Protein AF-A0A1B5L1B9-F1 (afdb_monomer_lite)

pLDDT: mean 81.22, std 16.27, range [34.69, 97.25]

Structure (mmCIF, N/CA/C/O backbone):
data_AF-A0A1B5L1B9-F1
#
_entry.id   AF-A0A1B5L1B9-F1
#
loop_
_atom_site.group_PDB
_atom_site.id
_atom_site.type_symbol
_atom_site.label_atom_id
_atom_site.label_alt_id
_atom_site.label_comp_id
_atom_site.label_asym_id
_atom_site.label_entity_id
_atom_site.label_seq_id
_atom_site.pdbx_PDB_ins_code
_atom_site.Cartn_x
_atom_site.Cartn_y
_atom_site.Cartn_z
_atom_site.occupancy
_atom_site.B_iso_or_equiv
_atom_site.auth_seq_id
_atom_site.auth_comp_id
_atom_site.auth_asym_id
_atom_site.auth_atom_id
_atom_site.pdbx_PDB_model_num
ATOM 1 N N . MET A 1 1 ? 45.772 44.659 -54.208 1.00 37.91 1 MET A N 1
ATOM 2 C CA . MET A 1 1 ? 45.213 45.895 -53.624 1.00 37.91 1 MET A CA 1
ATOM 3 C C . MET A 1 1 ? 44.072 45.463 -52.724 1.00 37.91 1 MET A C 1
ATOM 5 O O . MET A 1 1 ? 43.162 44.812 -53.216 1.00 37.91 1 MET A O 1
ATOM 9 N N . TYR A 1 2 ? 44.200 45.691 -51.418 1.00 42.00 2 TYR A N 1
ATOM 10 C CA . TYR A 1 2 ? 43.165 45.391 -50.429 1.00 42.00 2 TYR A CA 1
ATOM 11 C C . TYR A 1 2 ? 41.981 46.345 -50.628 1.00 42.00 2 TYR A C 1
ATOM 13 O O . TYR A 1 2 ? 42.198 47.547 -50.755 1.00 42.00 2 TYR A O 1
ATOM 21 N N . GLY A 1 3 ? 40.759 45.814 -50.653 1.00 40.00 3 GLY A N 1
ATOM 22 C CA . GLY A 1 3 ? 39.521 46.589 -50.631 1.00 40.00 3 GLY A CA 1
ATOM 23 C C . GLY A 1 3 ? 38.622 46.022 -49.545 1.00 40.00 3 GLY A C 1
ATOM 24 O O . GLY A 1 3 ? 38.074 44.939 -49.709 1.00 40.00 3 GLY A O 1
ATOM 25 N N . VAL A 1 4 ? 38.559 46.723 -48.417 1.00 43.91 4 VAL A N 1
ATOM 26 C CA . VAL A 1 4 ? 37.660 46.437 -47.299 1.00 43.91 4 VAL A CA 1
ATOM 27 C C . VAL A 1 4 ? 36.368 47.207 -47.548 1.00 43.91 4 VAL A C 1
ATOM 29 O O . VAL A 1 4 ? 36.425 48.414 -47.777 1.00 43.91 4 VAL A O 1
ATOM 32 N N . THR A 1 5 ? 35.224 46.537 -47.468 1.00 41.56 5 THR A N 1
ATOM 33 C CA . THR A 1 5 ? 33.918 47.184 -47.309 1.00 41.56 5 THR A CA 1
ATOM 34 C C . THR A 1 5 ? 33.295 46.623 -46.038 1.00 41.56 5 THR A C 1
ATOM 36 O O . THR A 1 5 ? 33.050 45.423 -45.942 1.00 41.56 5 THR A O 1
ATOM 39 N N . TYR A 1 6 ? 33.141 47.483 -45.032 1.00 41.59 6 TYR A N 1
ATOM 40 C CA . TYR A 1 6 ? 32.366 47.191 -43.833 1.00 41.59 6 TYR A CA 1
ATOM 41 C C . TYR A 1 6 ? 30.906 47.477 -44.165 1.00 41.59 6 TYR A C 1
ATOM 43 O O . TYR A 1 6 ? 30.568 48.638 -44.389 1.00 41.59 6 TYR A O 1
ATOM 51 N N . ASP A 1 7 ? 30.077 46.437 -44.213 1.00 42.00 7 ASP A N 1
ATOM 52 C CA . ASP A 1 7 ? 28.628 46.610 -44.233 1.00 42.00 7 ASP A CA 1
ATOM 53 C C . ASP A 1 7 ? 28.119 46.803 -42.801 1.00 42.00 7 ASP A C 1
ATOM 55 O O . ASP A 1 7 ? 28.532 46.125 -41.856 1.00 42.00 7 ASP A O 1
ATOM 59 N N . GLU A 1 8 ? 27.266 47.812 -42.678 1.00 44.75 8 GLU A N 1
ATOM 60 C CA . GLU A 1 8 ? 26.679 48.350 -41.461 1.00 44.75 8 GLU A CA 1
ATOM 61 C C . GLU A 1 8 ? 25.818 47.313 -40.725 1.00 44.75 8 GLU A C 1
ATOM 63 O O . GLU A 1 8 ? 25.099 46.512 -41.323 1.00 44.75 8 GLU A O 1
ATOM 68 N N . ALA A 1 9 ? 25.889 47.350 -39.394 1.00 46.97 9 ALA A N 1
ATOM 69 C CA . ALA A 1 9 ? 25.097 46.513 -38.505 1.00 46.97 9 ALA A CA 1
ATOM 70 C C . ALA A 1 9 ? 23.596 46.852 -38.597 1.00 46.97 9 ALA A C 1
ATOM 72 O O . ALA A 1 9 ? 23.235 48.020 -38.427 1.00 46.97 9 ALA A O 1
ATOM 73 N N . PRO A 1 10 ? 22.703 45.857 -38.747 1.00 39.59 10 PRO A N 1
ATOM 74 C 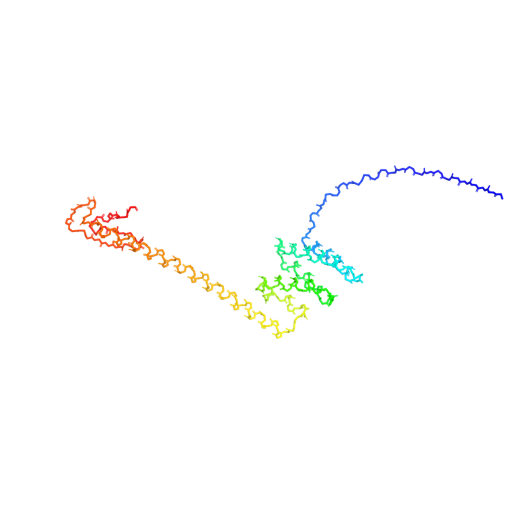CA . PRO A 1 10 ? 21.301 46.029 -38.411 1.00 39.59 10 PRO A CA 1
ATOM 75 C C . PRO A 1 10 ? 21.115 45.909 -36.897 1.00 39.59 10 PRO A C 1
ATOM 77 O O . PRO A 1 10 ? 21.582 44.970 -36.255 1.00 39.59 10 PRO A O 1
ATOM 80 N N . SER A 1 11 ? 20.435 46.919 -36.375 1.00 40.59 11 SER A N 1
ATOM 81 C CA . SER A 1 11 ? 19.986 47.161 -35.008 1.00 40.59 11 SER A CA 1
ATOM 82 C C . SER A 1 11 ? 19.470 45.940 -34.242 1.00 40.59 11 SER A C 1
ATOM 84 O O . SER A 1 11 ? 18.712 45.133 -34.774 1.00 40.59 11 SER A O 1
ATOM 86 N N . GLU A 1 12 ? 19.816 45.907 -32.952 1.00 39.84 12 GLU A N 1
ATOM 87 C CA . GLU A 1 12 ? 19.232 45.069 -31.904 1.00 39.84 12 GLU A CA 1
ATOM 88 C C . GLU A 1 12 ? 17.699 45.203 -31.892 1.00 39.84 12 GLU A C 1
ATOM 90 O O . GLU A 1 12 ? 17.138 46.151 -31.339 1.00 39.84 12 GLU A O 1
ATOM 95 N N . GLU A 1 13 ? 17.003 44.246 -32.505 1.00 37.59 13 GLU A N 1
ATOM 96 C CA . GLU A 1 13 ? 15.593 44.019 -32.211 1.00 37.59 13 GLU A CA 1
ATOM 97 C C . GLU A 1 13 ? 15.495 43.351 -30.839 1.00 37.59 13 GLU A C 1
ATOM 99 O O . GLU A 1 13 ? 15.819 42.177 -30.649 1.00 37.59 13 GLU A O 1
ATOM 104 N N . ASN A 1 14 ? 15.058 44.160 -29.873 1.00 42.81 14 ASN A N 1
ATOM 105 C CA . ASN A 1 14 ? 14.460 43.744 -28.613 1.00 42.81 14 ASN A CA 1
ATOM 106 C C . ASN A 1 14 ? 13.450 42.612 -28.854 1.00 42.81 14 ASN A C 1
ATOM 108 O O . ASN A 1 14 ? 12.279 42.870 -29.120 1.00 42.81 14 ASN A O 1
ATOM 112 N N . ASN A 1 15 ? 13.873 41.365 -28.669 1.00 34.69 15 ASN A N 1
ATOM 113 C CA . ASN A 1 15 ? 12.945 40.312 -28.299 1.00 34.69 15 ASN A CA 1
ATOM 114 C C . ASN A 1 15 ? 12.863 40.299 -26.779 1.00 34.69 15 ASN A C 1
ATOM 116 O O . ASN A 1 15 ? 13.671 39.679 -26.086 1.00 34.69 15 ASN A O 1
ATOM 120 N N . GLN A 1 16 ? 11.863 41.034 -26.283 1.00 40.16 16 GLN A N 1
ATOM 121 C CA . GLN A 1 16 ? 11.180 40.692 -25.046 1.00 40.16 16 GLN A CA 1
ATOM 122 C C . GLN A 1 16 ? 10.909 39.190 -25.085 1.00 40.16 16 GLN A C 1
ATOM 124 O O . GLN A 1 16 ? 10.032 38.721 -25.804 1.00 40.16 16 GLN A O 1
ATOM 129 N N . VAL A 1 17 ? 11.715 38.433 -24.344 1.00 41.97 17 VAL A N 1
ATOM 130 C CA . VAL A 1 17 ? 11.345 37.084 -23.946 1.00 41.97 17 VAL A CA 1
ATOM 131 C C . VAL A 1 17 ? 10.218 37.298 -22.955 1.00 41.97 17 VAL A C 1
ATOM 133 O O . VAL A 1 17 ? 10.448 37.580 -21.776 1.00 41.97 17 VAL A O 1
ATOM 136 N N . ASP A 1 18 ? 9.000 37.291 -23.493 1.00 35.19 18 ASP A N 1
ATOM 137 C CA . ASP A 1 18 ? 7.789 37.105 -22.722 1.00 35.19 18 ASP A CA 1
ATOM 138 C C . ASP A 1 18 ? 8.069 35.983 -21.734 1.00 35.19 18 ASP A C 1
ATOM 140 O O . ASP A 1 18 ? 8.504 34.893 -22.111 1.00 35.19 18 ASP A O 1
ATOM 144 N N . GLY A 1 19 ? 7.910 36.301 -20.450 1.00 39.28 19 GLY A N 1
ATOM 145 C CA . GLY A 1 19 ? 7.984 35.321 -19.388 1.00 39.28 19 GLY A CA 1
ATOM 146 C C . GLY A 1 19 ? 6.921 34.274 -19.661 1.00 39.28 19 GLY A C 1
ATOM 147 O O . GLY A 1 19 ? 5.763 34.453 -19.283 1.00 39.28 19 GLY A O 1
ATOM 148 N N . GLU A 1 20 ? 7.321 33.198 -20.335 1.00 38.22 20 GLU A N 1
ATOM 149 C CA . GLU A 1 20 ? 6.566 31.966 -20.384 1.00 38.22 20 GLU A CA 1
ATOM 150 C C . GLU A 1 20 ? 6.360 31.574 -18.929 1.00 38.22 20 GLU A C 1
ATOM 152 O O . GLU A 1 20 ? 7.277 31.182 -18.203 1.00 38.22 20 GLU A O 1
ATOM 157 N N . THR A 1 21 ? 5.127 31.791 -18.483 1.00 40.59 21 THR A N 1
ATOM 158 C CA . THR A 1 21 ? 4.588 31.174 -17.287 1.00 40.59 21 THR A CA 1
ATOM 159 C C . THR A 1 21 ? 4.945 29.705 -17.416 1.00 40.59 21 THR A C 1
ATOM 161 O O . THR A 1 21 ? 4.464 29.056 -18.343 1.00 40.59 21 THR A O 1
ATOM 164 N N . GLN A 1 22 ? 5.856 29.226 -16.563 1.00 44.97 22 GLN A N 1
ATOM 165 C CA . GLN A 1 22 ? 6.220 27.820 -16.488 1.00 44.97 22 GLN A CA 1
ATOM 166 C C . GLN A 1 22 ? 4.917 27.057 -16.271 1.00 44.97 22 GLN A C 1
ATOM 168 O O . GLN A 1 22 ? 4.385 27.017 -15.165 1.00 44.97 22 GLN A O 1
ATOM 173 N N . SER A 1 23 ? 4.355 26.538 -17.361 1.00 50.38 23 SER A N 1
ATOM 174 C CA . SER A 1 23 ? 3.301 25.545 -17.309 1.00 50.38 23 SER A CA 1
ATOM 175 C C . SER A 1 23 ? 3.915 24.405 -16.527 1.00 50.38 23 SER A C 1
ATOM 177 O O . SER A 1 23 ? 4.866 23.788 -17.004 1.00 50.38 23 SER A O 1
ATOM 179 N N . GLU A 1 24 ? 3.438 24.200 -15.306 1.00 73.69 24 GLU A N 1
ATOM 180 C CA . GLU A 1 24 ? 3.904 23.145 -14.421 1.00 73.69 24 GLU A CA 1
ATOM 181 C C . GLU A 1 24 ? 3.798 21.827 -15.203 1.00 73.69 24 GLU A C 1
ATOM 183 O O . GLU A 1 24 ? 2.703 21.370 -15.541 1.00 73.69 24 GLU A O 1
ATOM 188 N N . LEU A 1 25 ? 4.944 21.303 -15.653 1.00 74.56 25 LEU A N 1
ATOM 189 C CA . LEU A 1 25 ? 4.987 20.100 -16.477 1.00 74.56 25 LEU A CA 1
ATOM 190 C C . LEU A 1 25 ? 4.401 18.958 -15.654 1.00 74.56 25 LEU A C 1
ATOM 192 O O . LEU A 1 25 ? 4.755 18.800 -14.485 1.00 74.56 25 LEU A O 1
ATOM 196 N N . SER A 1 26 ? 3.545 18.142 -16.268 1.00 87.06 26 SER A N 1
ATOM 197 C CA . SER A 1 26 ? 3.023 16.938 -15.619 1.00 87.06 26 SER A CA 1
ATOM 198 C C . SER A 1 26 ? 4.183 16.073 -15.098 1.00 87.06 26 SER A C 1
ATOM 200 O O . SER A 1 26 ? 5.198 15.959 -15.797 1.00 87.06 26 SER A O 1
ATOM 202 N N . PRO A 1 27 ? 4.053 15.407 -13.934 1.00 86.19 27 PRO A N 1
ATOM 203 C CA . PRO A 1 27 ? 5.075 14.493 -13.417 1.00 86.19 27 PRO A CA 1
ATOM 204 C C . PRO A 1 27 ? 5.563 13.474 -14.459 1.00 86.19 27 PRO A C 1
ATOM 206 O O . PRO A 1 27 ? 6.756 13.197 -14.558 1.00 86.19 27 PRO A O 1
ATOM 209 N N . SER A 1 28 ? 4.665 12.973 -15.316 1.00 86.44 28 SER A N 1
ATOM 210 C CA . SER A 1 28 ? 5.027 12.043 -16.396 1.00 86.44 28 SER A CA 1
ATOM 211 C C . SER A 1 28 ? 5.878 12.684 -17.495 1.00 86.44 28 SER A C 1
ATOM 213 O O . SER A 1 28 ? 6.716 12.010 -18.093 1.00 86.44 28 SER A O 1
ATOM 215 N N . ASP A 1 29 ? 5.691 13.972 -17.777 1.00 88.81 29 ASP A N 1
ATOM 216 C CA . ASP A 1 29 ? 6.506 14.694 -18.758 1.00 88.81 29 ASP A CA 1
ATOM 217 C C . ASP A 1 29 ? 7.899 14.983 -18.193 1.00 88.81 29 ASP A C 1
ATOM 219 O O . ASP A 1 29 ? 8.898 14.735 -18.870 1.00 88.81 29 ASP A O 1
ATOM 223 N N . GLN A 1 30 ? 7.980 15.358 -16.913 1.00 90.69 30 GLN A N 1
ATOM 224 C CA . GLN A 1 30 ? 9.255 15.518 -16.209 1.00 90.69 30 GLN A CA 1
ATOM 225 C C . GLN A 1 30 ? 10.052 14.204 -16.162 1.00 90.69 30 GLN A C 1
ATOM 227 O O . GLN A 1 30 ? 11.250 14.182 -16.458 1.00 90.69 30 GLN A O 1
ATOM 232 N N . VAL A 1 31 ? 9.389 13.081 -15.858 1.00 91.94 31 VAL A N 1
ATOM 233 C CA . VAL A 1 31 ? 10.015 11.750 -15.896 1.00 91.94 31 VAL A CA 1
ATOM 234 C C . VAL A 1 31 ? 10.520 11.419 -17.298 1.00 91.94 31 VAL A C 1
ATOM 236 O O . VAL A 1 31 ? 11.652 10.955 -17.435 1.00 91.94 31 VAL A O 1
ATOM 239 N N . ARG A 1 32 ? 9.744 11.702 -18.354 1.00 90.94 32 ARG A N 1
ATOM 240 C CA . ARG A 1 32 ? 10.190 11.487 -19.742 1.00 90.94 32 ARG A CA 1
ATOM 241 C C . ARG A 1 32 ? 11.431 12.293 -20.087 1.00 90.94 32 ARG A C 1
ATOM 243 O O . ARG A 1 32 ? 12.335 11.762 -20.732 1.00 90.94 32 ARG A O 1
ATOM 250 N N . ASP A 1 33 ? 11.505 13.545 -19.661 1.00 92.88 33 ASP A N 1
ATOM 251 C CA . ASP A 1 33 ? 12.670 14.379 -19.939 1.00 92.88 33 ASP A CA 1
ATOM 252 C C . ASP A 1 33 ? 13.910 13.890 -19.188 1.00 92.88 33 ASP A C 1
ATOM 254 O O . ASP A 1 33 ? 14.983 13.764 -19.785 1.00 92.88 33 ASP A O 1
ATOM 258 N N . HIS A 1 34 ? 13.769 13.482 -17.927 1.00 93.38 34 HIS A N 1
ATOM 259 C CA . HIS A 1 34 ? 14.874 12.874 -17.192 1.00 93.38 34 HIS A CA 1
ATOM 260 C C . HIS A 1 34 ? 15.287 11.503 -17.743 1.00 93.38 34 HIS A C 1
ATOM 262 O O . HIS A 1 34 ? 16.480 11.199 -17.740 1.00 93.38 34 HIS A O 1
ATOM 268 N N . LEU A 1 35 ? 14.364 10.704 -18.287 1.00 91.25 35 LEU A N 1
ATOM 269 C CA . LEU A 1 35 ? 14.688 9.456 -18.990 1.00 91.25 35 LEU A CA 1
ATOM 270 C C . LEU A 1 35 ? 15.511 9.722 -20.256 1.00 91.25 35 LEU A C 1
ATOM 272 O O . LEU A 1 35 ? 16.506 9.037 -20.493 1.00 91.25 35 LEU A O 1
ATOM 276 N N . LYS A 1 36 ? 15.170 10.753 -21.042 1.00 90.81 36 LYS A N 1
ATOM 277 C CA . LYS A 1 36 ? 15.984 11.167 -22.202 1.00 90.81 36 LYS A CA 1
ATOM 278 C C . LYS A 1 36 ? 17.390 11.580 -21.771 1.00 90.81 36 LYS A C 1
ATOM 280 O O . LYS A 1 36 ? 18.365 11.136 -22.374 1.00 90.81 36 LYS A O 1
ATOM 285 N N . VAL A 1 37 ? 17.507 12.391 -20.716 1.00 91.94 37 VAL A N 1
ATOM 286 C CA . VAL A 1 37 ? 18.810 12.797 -20.161 1.00 91.94 37 VAL A CA 1
ATOM 287 C C . VAL A 1 37 ? 19.596 11.580 -19.675 1.00 91.94 37 VAL A C 1
ATOM 289 O O . VAL A 1 37 ? 20.790 11.485 -19.947 1.00 91.94 37 VAL A O 1
ATOM 292 N N . ASN A 1 38 ? 18.935 10.621 -19.023 1.00 90.50 38 ASN A N 1
ATOM 293 C CA . ASN A 1 38 ? 19.553 9.374 -18.584 1.00 90.50 38 ASN A CA 1
ATOM 294 C C . ASN A 1 38 ? 20.101 8.569 -19.773 1.00 90.50 38 ASN A C 1
ATOM 296 O O . ASN A 1 38 ? 21.257 8.162 -19.741 1.00 90.50 38 ASN A O 1
ATOM 300 N N . ARG A 1 39 ? 19.329 8.438 -20.861 1.00 86.31 39 ARG A N 1
ATOM 301 C CA . ARG A 1 39 ? 19.766 7.770 -22.101 1.00 86.31 39 ARG A CA 1
ATOM 302 C C . ARG A 1 39 ? 20.963 8.456 -22.751 1.00 86.31 39 ARG A C 1
ATOM 304 O O . ARG A 1 39 ? 21.886 7.779 -23.190 1.00 86.31 39 ARG A O 1
ATOM 311 N N . ILE A 1 40 ? 20.965 9.788 -22.811 1.00 89.00 40 ILE A N 1
ATOM 312 C CA . ILE A 1 40 ? 22.104 10.565 -23.328 1.00 89.00 40 ILE A CA 1
ATOM 313 C C . ILE A 1 40 ? 23.338 10.323 -22.453 1.00 89.00 40 ILE A C 1
ATOM 315 O O . ILE A 1 40 ? 24.425 10.071 -22.972 1.00 89.00 40 ILE A O 1
ATOM 319 N N . ALA A 1 41 ? 23.172 10.368 -21.131 1.00 89.19 41 ALA A N 1
ATOM 320 C CA . ALA A 1 41 ? 24.253 10.123 -20.188 1.00 89.19 41 ALA A CA 1
ATOM 321 C C . ALA A 1 41 ? 24.823 8.705 -20.320 1.00 89.19 41 ALA A C 1
ATOM 323 O O . ALA A 1 41 ? 26.039 8.549 -20.306 1.00 89.19 41 ALA A O 1
ATOM 324 N N . ASP A 1 42 ? 23.970 7.696 -20.499 1.00 83.81 42 ASP A N 1
ATOM 325 C CA . ASP A 1 42 ? 24.387 6.310 -20.723 1.00 83.81 42 ASP A CA 1
ATOM 326 C C . ASP A 1 42 ? 25.152 6.167 -22.050 1.00 83.81 42 ASP A C 1
ATOM 328 O O . ASP A 1 42 ? 26.265 5.642 -22.079 1.00 83.81 42 ASP A O 1
ATOM 332 N N . PHE A 1 43 ? 24.627 6.752 -23.134 1.00 87.12 43 PHE A N 1
ATOM 333 C CA . PHE A 1 43 ? 25.262 6.726 -24.456 1.00 87.12 43 PHE A CA 1
ATOM 334 C C . PHE A 1 43 ? 26.672 7.338 -24.457 1.00 87.12 43 PHE A C 1
ATOM 336 O O . PHE A 1 43 ? 27.596 6.774 -25.044 1.00 87.12 43 PHE A O 1
ATOM 343 N N . TYR A 1 44 ? 26.850 8.476 -23.781 1.00 90.62 44 TYR A N 1
ATOM 344 C CA . TYR A 1 44 ? 28.145 9.155 -23.664 1.00 90.62 44 TYR A CA 1
ATOM 345 C C . TYR A 1 44 ? 28.978 8.704 -22.454 1.00 90.62 44 TYR A C 1
ATOM 347 O O . TYR A 1 44 ? 30.052 9.259 -22.229 1.00 90.62 44 TYR A O 1
ATOM 355 N N . GLN A 1 45 ? 28.517 7.704 -21.693 1.00 88.88 45 GLN A N 1
ATOM 356 C CA . GLN A 1 45 ? 29.201 7.158 -20.513 1.00 88.88 45 GLN A CA 1
ATOM 357 C C . GLN A 1 45 ? 29.527 8.230 -19.455 1.00 88.88 45 GLN A C 1
ATOM 359 O O . GLN A 1 45 ? 30.647 8.327 -18.955 1.00 88.88 45 GLN A O 1
ATOM 364 N N . LEU A 1 46 ? 28.527 9.042 -19.107 1.00 90.62 46 LEU A N 1
ATOM 365 C CA . LEU A 1 46 ? 28.583 10.102 -18.097 1.00 90.62 46 LEU A CA 1
ATOM 366 C C . LEU A 1 46 ? 27.882 9.636 -16.803 1.00 90.62 46 LEU A C 1
ATOM 368 O O . LEU A 1 46 ? 26.713 9.968 -16.579 1.00 90.62 46 LEU A O 1
ATOM 372 N N . PRO A 1 47 ? 28.555 8.866 -15.925 1.00 87.94 47 PRO A N 1
ATOM 373 C CA . PRO A 1 47 ? 27.909 8.179 -14.803 1.00 87.94 47 PRO A CA 1
ATOM 374 C C . PRO A 1 47 ? 27.277 9.130 -13.778 1.00 87.94 47 PRO A C 1
ATOM 376 O O . PRO A 1 47 ? 26.219 8.825 -13.229 1.00 87.94 47 PRO A O 1
ATOM 379 N N . GLU A 1 48 ? 27.879 10.296 -13.536 1.00 91.06 48 GLU A N 1
ATOM 380 C CA . GLU A 1 48 ? 27.334 11.298 -12.610 1.00 91.06 48 GLU A CA 1
ATOM 381 C C . GLU A 1 48 ? 26.024 11.899 -13.129 1.00 91.06 48 GLU A C 1
ATOM 383 O O . GLU A 1 48 ? 25.076 12.076 -12.364 1.00 91.06 48 GLU A O 1
ATOM 388 N N . LEU A 1 49 ? 25.931 12.139 -14.442 1.00 92.00 49 LEU A N 1
ATOM 389 C CA . LEU A 1 49 ? 24.714 12.648 -15.070 1.00 92.00 49 LEU A CA 1
ATOM 390 C C . LEU A 1 49 ? 23.611 11.583 -15.090 1.00 92.00 49 LEU A C 1
ATOM 392 O O . LEU A 1 49 ? 22.458 11.894 -14.793 1.00 92.00 49 LEU A O 1
ATOM 396 N N . ALA A 1 50 ? 23.962 10.323 -15.367 1.00 89.00 50 ALA A N 1
ATOM 397 C CA . ALA A 1 50 ? 23.024 9.204 -15.284 1.00 89.00 50 ALA A CA 1
ATOM 398 C C . ALA A 1 50 ? 22.490 9.030 -13.850 1.00 89.00 50 ALA A C 1
ATOM 400 O O . ALA A 1 50 ? 21.286 8.853 -13.645 1.00 89.00 50 ALA A O 1
ATOM 401 N N . SER A 1 51 ? 23.364 9.147 -12.845 1.00 89.50 51 SER A N 1
ATOM 402 C CA . SER A 1 51 ? 22.991 9.102 -11.426 1.00 89.50 51 SER A CA 1
ATOM 403 C C . SER A 1 51 ? 22.068 10.259 -11.032 1.00 89.50 51 SER A C 1
ATOM 405 O O . SER A 1 51 ? 21.026 10.038 -10.411 1.00 89.50 51 SER A O 1
ATOM 407 N N . LEU A 1 52 ? 22.390 11.486 -11.454 1.00 92.62 52 LEU A N 1
ATOM 408 C CA . LEU A 1 52 ? 21.567 12.663 -11.187 1.00 92.62 52 LEU A CA 1
ATOM 409 C C . LEU A 1 52 ? 20.179 12.535 -11.827 1.00 92.62 52 LEU A C 1
ATOM 411 O O . LEU A 1 52 ? 19.175 12.766 -11.157 1.00 92.62 52 LEU A O 1
ATOM 415 N N . ALA A 1 53 ? 20.111 12.120 -13.095 1.00 92.50 53 ALA A N 1
ATOM 416 C CA . ALA A 1 53 ? 18.848 11.901 -13.793 1.00 92.50 53 ALA A CA 1
ATOM 417 C C . ALA A 1 53 ? 18.006 10.803 -13.120 1.00 92.50 53 ALA A C 1
ATOM 419 O O . ALA A 1 53 ? 16.820 11.008 -12.875 1.00 92.50 53 ALA A O 1
ATOM 420 N N . SER A 1 54 ? 18.625 9.676 -12.742 1.00 90.38 54 SER A N 1
ATOM 421 C CA . SER A 1 54 ? 17.945 8.590 -12.014 1.00 90.38 54 SER A CA 1
ATOM 422 C C . SER A 1 54 ? 17.408 9.061 -10.660 1.00 90.38 54 SER A C 1
ATOM 424 O O . SER A 1 54 ? 16.287 8.729 -10.286 1.00 90.38 54 SER A O 1
ATOM 426 N N . SER A 1 55 ? 18.181 9.882 -9.944 1.00 92.00 55 SER A N 1
ATOM 427 C CA . SER A 1 55 ? 17.781 10.442 -8.649 1.00 92.00 55 SER A CA 1
ATOM 428 C C . SER A 1 55 ? 16.599 11.405 -8.782 1.00 92.00 55 SER A C 1
ATOM 430 O O . SER A 1 55 ? 15.719 11.411 -7.928 1.00 92.00 55 SER A O 1
ATOM 432 N N . ARG A 1 56 ? 16.537 12.192 -9.865 1.00 93.81 56 ARG A N 1
ATOM 433 C CA . ARG A 1 56 ? 15.387 13.065 -10.148 1.00 93.81 56 ARG A CA 1
ATOM 434 C C . ARG A 1 56 ? 14.128 12.269 -10.467 1.00 93.81 56 ARG A C 1
ATOM 436 O O . ARG A 1 56 ? 13.082 12.582 -9.915 1.00 93.81 56 ARG A O 1
ATOM 443 N N . ILE A 1 57 ? 14.243 11.207 -11.267 1.00 92.88 57 ILE A N 1
ATOM 444 C CA . ILE A 1 57 ? 13.127 10.282 -11.525 1.00 92.88 57 ILE A CA 1
ATOM 445 C C . ILE A 1 57 ? 12.630 9.670 -10.210 1.00 92.88 57 ILE A C 1
ATOM 447 O O . ILE A 1 57 ? 11.428 9.667 -9.964 1.00 92.88 57 ILE A O 1
ATOM 451 N N . LYS A 1 58 ? 13.547 9.209 -9.345 1.00 91.50 58 LYS A N 1
ATOM 452 C CA . LYS A 1 58 ? 13.204 8.652 -8.028 1.00 91.50 58 LYS A CA 1
ATOM 453 C C . LYS A 1 58 ? 12.403 9.644 -7.185 1.00 91.50 58 LYS A C 1
ATOM 455 O O . LYS A 1 58 ? 11.372 9.262 -6.650 1.00 91.50 58 LYS A O 1
ATOM 460 N N . LEU A 1 59 ? 12.850 10.899 -7.101 1.00 91.75 59 LEU A N 1
ATOM 461 C CA . LEU A 1 59 ? 12.146 11.938 -6.345 1.00 91.75 59 LEU A CA 1
ATOM 462 C C . LEU A 1 59 ? 10.731 12.172 -6.878 1.00 91.75 59 LEU A C 1
ATOM 464 O O . LEU A 1 59 ? 9.792 12.133 -6.094 1.00 91.75 59 LEU A O 1
ATOM 468 N N . ILE A 1 60 ? 10.566 12.320 -8.196 1.00 92.25 60 ILE A N 1
ATOM 469 C CA . ILE A 1 60 ? 9.243 12.544 -8.799 1.00 92.25 60 ILE A CA 1
ATOM 470 C C . ILE A 1 60 ? 8.299 11.374 -8.495 1.00 92.25 60 ILE A C 1
ATOM 472 O O . ILE A 1 60 ? 7.153 11.589 -8.117 1.00 92.25 60 ILE A O 1
ATOM 476 N N . LEU A 1 61 ? 8.777 10.131 -8.616 1.00 90.12 61 LEU A N 1
ATOM 477 C CA . LEU A 1 61 ? 7.964 8.949 -8.320 1.00 90.12 61 LEU A CA 1
ATOM 478 C C . LEU A 1 61 ? 7.620 8.812 -6.830 1.00 90.12 61 LEU A C 1
ATOM 480 O O . LEU A 1 61 ? 6.574 8.259 -6.508 1.00 90.12 61 LEU A O 1
ATOM 484 N N . GLN A 1 62 ? 8.485 9.281 -5.928 1.00 89.56 62 GLN A N 1
ATOM 485 C CA . GLN A 1 62 ? 8.247 9.231 -4.483 1.00 89.56 62 GLN A CA 1
ATOM 486 C C . GLN A 1 62 ? 7.318 10.347 -3.992 1.00 89.56 62 GLN A C 1
ATOM 488 O O . GLN A 1 62 ? 6.546 10.120 -3.062 1.00 89.56 62 GLN A O 1
ATOM 493 N N . GLU A 1 63 ? 7.407 11.540 -4.578 1.00 89.44 63 GLU A N 1
ATOM 494 C CA . GLU A 1 63 ? 6.583 12.694 -4.203 1.00 89.44 63 GLU A CA 1
ATOM 495 C C . GLU A 1 63 ? 5.185 12.610 -4.831 1.00 89.44 63 GLU A C 1
ATOM 497 O O . GLU A 1 63 ? 4.191 12.763 -4.123 1.00 89.44 63 GLU A O 1
ATOM 502 N N . ASP A 1 64 ? 5.107 12.264 -6.120 1.00 85.69 64 ASP A N 1
ATOM 503 C CA . ASP A 1 64 ? 3.871 12.226 -6.906 1.00 85.69 64 ASP A CA 1
ATOM 504 C C . ASP A 1 64 ? 3.656 10.841 -7.528 1.00 85.69 64 ASP A C 1
ATOM 506 O O . ASP A 1 64 ? 3.654 10.656 -8.754 1.00 85.69 64 ASP A O 1
ATOM 510 N N . TRP A 1 65 ? 3.481 9.836 -6.663 1.00 87.88 65 TRP A N 1
ATOM 511 C CA . TRP A 1 65 ? 3.261 8.462 -7.106 1.00 87.88 65 TRP A CA 1
ATOM 512 C C . TRP A 1 65 ? 2.093 8.352 -8.090 1.00 87.88 65 TRP A C 1
ATOM 514 O O . TRP A 1 65 ? 0.957 8.741 -7.814 1.00 87.88 65 TRP A O 1
ATOM 524 N N . SER A 1 66 ? 2.373 7.735 -9.234 1.00 89.12 66 SER A N 1
ATOM 525 C CA . SER A 1 66 ? 1.377 7.364 -10.226 1.00 89.12 66 SER A CA 1
ATOM 526 C C . SER A 1 66 ? 1.849 6.123 -10.960 1.00 89.12 66 SER A C 1
ATOM 528 O O . SER A 1 66 ? 2.952 6.096 -11.515 1.00 89.12 66 SER A O 1
ATOM 530 N N . LEU A 1 67 ? 0.980 5.113 -11.020 1.00 86.50 67 LEU A N 1
ATOM 531 C CA . LEU A 1 67 ? 1.243 3.900 -11.785 1.00 86.50 67 LEU A CA 1
ATOM 532 C C . LEU A 1 67 ? 1.533 4.225 -13.258 1.00 86.50 67 LEU A C 1
ATOM 534 O O . LEU A 1 67 ? 2.452 3.660 -13.838 1.00 86.50 67 LEU A O 1
ATOM 538 N N . ASP A 1 68 ? 0.829 5.190 -13.853 1.00 87.31 68 ASP A N 1
ATOM 539 C CA . ASP A 1 68 ? 1.063 5.619 -15.241 1.00 87.31 68 ASP A CA 1
ATOM 540 C C . ASP A 1 68 ? 2.447 6.260 -15.421 1.00 87.31 68 ASP A C 1
ATOM 542 O O . ASP A 1 68 ? 3.148 6.011 -16.409 1.00 87.31 68 ASP A O 1
ATOM 546 N N . CYS A 1 69 ? 2.865 7.053 -14.434 1.00 87.88 69 CYS A N 1
ATOM 547 C CA . CYS A 1 69 ? 4.183 7.672 -14.409 1.00 87.88 69 CYS A CA 1
ATOM 548 C C . CYS A 1 69 ? 5.285 6.606 -14.311 1.00 87.88 69 CYS A C 1
ATOM 550 O O . CYS A 1 69 ? 6.225 6.607 -15.107 1.00 87.88 69 CYS A O 1
ATOM 552 N N . PHE A 1 70 ? 5.127 5.626 -13.417 1.00 89.88 70 PHE A N 1
ATOM 553 C CA . PHE A 1 70 ? 6.068 4.516 -13.300 1.00 89.88 70 PHE A CA 1
ATOM 554 C C . PHE A 1 70 ? 6.115 3.654 -14.564 1.00 89.88 70 PHE A C 1
ATOM 556 O O . PHE A 1 70 ? 7.196 3.275 -15.011 1.00 89.88 70 PHE A O 1
ATOM 563 N N . MET A 1 71 ? 4.968 3.353 -15.177 1.00 87.06 71 MET A N 1
ATOM 564 C CA . MET A 1 71 ? 4.914 2.540 -16.397 1.00 87.06 71 MET A CA 1
ATOM 565 C C . MET A 1 71 ? 5.709 3.172 -17.547 1.00 87.06 71 MET A C 1
ATOM 567 O O . MET A 1 71 ? 6.250 2.454 -18.386 1.00 87.06 71 MET A O 1
ATOM 571 N N . THR A 1 72 ? 5.858 4.500 -17.542 1.00 88.81 72 THR A N 1
ATOM 572 C CA . THR A 1 72 ? 6.738 5.219 -18.473 1.00 88.81 72 THR A CA 1
ATOM 573 C C . THR A 1 72 ? 8.217 4.887 -18.248 1.00 88.81 72 THR A C 1
ATOM 575 O O . THR A 1 72 ? 8.960 4.732 -19.212 1.00 88.81 72 THR A O 1
ATOM 578 N N . VAL A 1 73 ? 8.647 4.721 -16.994 1.00 88.69 73 VAL A N 1
ATOM 579 C CA . VAL A 1 73 ? 10.002 4.249 -16.653 1.00 88.69 73 VAL A CA 1
ATOM 580 C C . VAL A 1 73 ? 10.162 2.775 -17.012 1.00 88.69 73 VAL A C 1
ATOM 582 O O . VAL A 1 73 ? 11.138 2.403 -17.658 1.00 88.69 73 VAL A O 1
ATOM 585 N N . ALA A 1 74 ? 9.193 1.938 -16.633 1.00 86.12 74 ALA A N 1
ATOM 586 C CA . ALA A 1 74 ? 9.248 0.494 -16.840 1.00 86.12 74 ALA A CA 1
ATOM 587 C C . ALA A 1 74 ? 9.356 0.111 -18.325 1.00 86.12 74 ALA A C 1
ATOM 589 O O . ALA A 1 74 ? 10.105 -0.802 -18.666 1.00 86.12 74 ALA A O 1
ATOM 590 N N . ALA A 1 75 ? 8.670 0.844 -19.208 1.00 84.88 75 ALA A N 1
ATOM 591 C CA . ALA A 1 75 ? 8.761 0.657 -20.655 1.00 84.88 75 ALA A CA 1
ATOM 592 C C . ALA A 1 75 ? 10.162 0.943 -21.229 1.00 84.88 75 ALA A C 1
ATOM 594 O O . ALA A 1 75 ? 10.527 0.387 -22.261 1.00 84.88 75 ALA A O 1
ATOM 595 N N . GLU A 1 76 ? 10.964 1.781 -20.568 1.00 81.94 76 GLU A N 1
ATOM 596 C CA . GLU A 1 76 ? 12.314 2.131 -21.023 1.00 81.94 76 GLU A CA 1
ATOM 597 C C . GLU A 1 76 ? 13.393 1.177 -20.483 1.00 81.94 76 GLU A C 1
ATOM 599 O O . GLU A 1 76 ? 14.468 1.078 -21.075 1.00 81.94 76 GLU A O 1
ATOM 604 N N . LEU A 1 77 ? 13.123 0.428 -19.405 1.00 80.44 77 LEU A N 1
ATOM 605 C CA . LEU A 1 77 ? 14.101 -0.473 -18.775 1.00 80.44 77 LEU A CA 1
ATOM 606 C C . LEU A 1 77 ? 14.732 -1.501 -19.736 1.00 80.44 77 LEU A C 1
ATOM 608 O O . LEU A 1 77 ? 15.956 -1.653 -19.687 1.00 80.44 77 LEU A O 1
ATOM 612 N N . PRO A 1 78 ? 13.990 -2.162 -20.654 1.00 75.75 78 PRO A N 1
ATOM 613 C CA . PRO A 1 78 ? 14.588 -3.098 -21.613 1.00 75.75 78 PRO A CA 1
ATOM 614 C C . PRO A 1 78 ? 15.652 -2.459 -22.515 1.00 75.75 78 PRO A C 1
ATOM 616 O O . PRO A 1 78 ? 16.550 -3.139 -23.011 1.00 75.75 78 PRO A O 1
ATOM 619 N N . HIS A 1 79 ? 15.561 -1.147 -22.737 1.00 73.38 79 HIS A N 1
ATOM 620 C CA . HIS A 1 79 ? 16.465 -0.390 -23.601 1.00 73.38 79 HIS A CA 1
ATOM 621 C C . HIS A 1 79 ? 17.672 0.186 -22.854 1.00 73.38 79 HIS A C 1
ATOM 623 O O . HIS A 1 79 ? 18.586 0.712 -23.486 1.00 73.38 79 HIS A O 1
ATOM 629 N N . LEU A 1 80 ? 17.694 0.065 -21.526 1.00 66.94 80 LEU A N 1
ATOM 630 C CA . LEU A 1 80 ? 18.672 0.677 -20.630 1.00 66.94 80 LEU A CA 1
ATOM 631 C C . LEU A 1 80 ? 19.614 -0.359 -20.011 1.00 66.94 80 LEU A C 1
ATOM 633 O O . LEU A 1 80 ? 20.050 -0.196 -18.875 1.00 66.94 80 LEU A O 1
ATOM 637 N N . ALA A 1 81 ? 19.946 -1.414 -20.763 1.00 57.31 81 ALA A N 1
ATOM 638 C CA . ALA A 1 81 ? 20.653 -2.622 -20.316 1.00 57.31 81 ALA A CA 1
ATOM 639 C C . ALA A 1 81 ? 21.964 -2.401 -19.517 1.00 57.31 81 ALA A C 1
ATOM 641 O O . ALA A 1 81 ? 22.475 -3.344 -18.913 1.00 57.31 81 ALA A O 1
ATOM 642 N N . VAL A 1 82 ? 22.517 -1.184 -19.496 1.00 58.22 82 VAL A N 1
ATOM 643 C CA . VAL A 1 82 ? 23.747 -0.818 -18.774 1.00 58.22 82 VAL A CA 1
ATOM 644 C C . VAL A 1 82 ? 23.476 0.015 -17.506 1.00 58.22 82 VAL A C 1
ATOM 646 O O . VAL A 1 82 ? 24.278 -0.006 -16.565 1.00 58.22 82 VAL A O 1
ATOM 649 N N . CYS A 1 83 ? 22.324 0.682 -17.403 1.00 65.12 83 CYS A N 1
ATOM 650 C CA . CYS A 1 83 ? 21.994 1.592 -16.308 1.00 65.12 83 CYS A CA 1
ATOM 651 C C . CYS A 1 83 ? 21.424 0.834 -15.093 1.00 65.12 83 CYS A C 1
ATOM 653 O O . CYS A 1 83 ? 20.231 0.901 -14.779 1.00 65.12 83 CYS A O 1
ATOM 655 N N . ARG A 1 84 ? 22.302 0.109 -14.380 1.00 70.81 84 ARG A N 1
ATOM 656 C CA . ARG A 1 84 ? 21.956 -0.615 -13.138 1.00 70.81 84 ARG A CA 1
ATOM 657 C C . ARG A 1 84 ? 21.241 0.274 -12.123 1.00 70.81 84 ARG A C 1
ATOM 659 O O . ARG A 1 84 ? 20.230 -0.136 -11.579 1.00 70.81 84 ARG A O 1
ATOM 666 N N . ASN A 1 85 ? 21.684 1.522 -11.969 1.00 76.75 85 ASN A N 1
ATOM 667 C CA . ASN A 1 85 ? 21.102 2.461 -11.007 1.00 76.75 85 ASN A CA 1
ATOM 668 C C . ASN A 1 85 ? 19.604 2.712 -11.238 1.00 76.75 85 ASN A C 1
ATOM 670 O O . ASN A 1 85 ? 18.853 2.800 -10.272 1.00 76.75 85 ASN A O 1
ATOM 674 N N . LEU A 1 86 ? 19.163 2.833 -12.497 1.00 80.88 86 LEU A N 1
ATOM 675 C CA . LEU A 1 86 ? 17.750 3.058 -12.800 1.00 80.88 86 LEU A CA 1
ATOM 676 C C . LEU A 1 86 ? 16.932 1.776 -12.618 1.00 80.88 86 LEU A C 1
ATOM 678 O O . LEU A 1 86 ? 15.816 1.838 -12.117 1.00 80.88 86 LEU A O 1
ATOM 682 N N . SER A 1 87 ? 17.500 0.626 -12.989 1.00 81.69 87 SER A N 1
ATOM 683 C CA . SER A 1 87 ? 16.845 -0.678 -12.831 1.00 81.69 87 SER A CA 1
ATOM 684 C C . SER A 1 87 ? 16.673 -1.052 -11.358 1.00 81.69 87 SER A C 1
ATOM 686 O O . SER A 1 87 ? 15.581 -1.439 -10.953 1.00 81.69 87 SER A O 1
ATOM 688 N N . ASP A 1 88 ? 17.721 -0.874 -10.550 1.00 84.06 88 ASP A N 1
ATOM 689 C CA . ASP A 1 88 ? 17.699 -1.128 -9.108 1.00 84.06 88 ASP A CA 1
ATOM 690 C C . ASP A 1 88 ? 16.707 -0.183 -8.416 1.00 84.06 88 ASP A C 1
ATOM 692 O O . ASP A 1 88 ? 15.859 -0.623 -7.645 1.00 84.06 88 ASP A O 1
ATOM 696 N N . MET A 1 89 ? 16.731 1.106 -8.770 1.00 87.19 89 MET A N 1
ATOM 697 C CA . MET A 1 89 ? 15.768 2.090 -8.272 1.00 87.19 89 MET A CA 1
ATOM 698 C C . MET A 1 89 ? 14.325 1.744 -8.659 1.00 87.19 89 MET A C 1
ATOM 700 O O . MET A 1 89 ? 13.434 1.796 -7.813 1.00 87.19 89 MET A O 1
ATOM 704 N N . ALA A 1 90 ? 14.080 1.369 -9.916 1.00 85.50 90 ALA A N 1
ATOM 705 C CA . ALA A 1 90 ? 12.748 0.990 -10.368 1.00 85.50 90 ALA A CA 1
ATOM 706 C C . ALA A 1 90 ? 12.260 -0.282 -9.663 1.00 85.50 90 ALA A C 1
ATOM 708 O O . ALA A 1 90 ? 11.082 -0.368 -9.331 1.00 85.50 90 ALA A O 1
ATOM 709 N N . ALA A 1 91 ? 13.150 -1.241 -9.388 1.00 85.00 91 ALA A N 1
ATOM 710 C CA . ALA A 1 91 ? 12.827 -2.440 -8.623 1.00 85.00 91 ALA A CA 1
ATOM 711 C C . ALA A 1 91 ? 12.491 -2.123 -7.155 1.00 85.00 91 ALA A C 1
ATOM 713 O O . ALA A 1 91 ? 11.521 -2.669 -6.635 1.00 85.00 91 ALA A O 1
ATOM 714 N N . GLU A 1 92 ? 13.237 -1.224 -6.501 1.00 86.75 92 GLU A N 1
ATOM 715 C CA . GLU A 1 92 ? 12.928 -0.746 -5.142 1.00 86.75 92 GLU A CA 1
ATOM 716 C C . GLU A 1 92 ? 11.518 -0.146 -5.078 1.00 86.75 92 GLU A C 1
ATOM 718 O O . GLU A 1 92 ? 10.689 -0.577 -4.280 1.00 86.75 92 GLU A O 1
ATOM 723 N N . ILE A 1 93 ? 11.220 0.791 -5.979 1.00 86.75 93 ILE A N 1
ATOM 724 C CA . ILE A 1 93 ? 9.910 1.445 -6.040 1.00 86.75 93 ILE A CA 1
ATOM 725 C C . ILE A 1 93 ? 8.807 0.438 -6.404 1.00 86.75 93 ILE A C 1
ATOM 727 O O . ILE A 1 93 ? 7.713 0.472 -5.837 1.00 86.75 93 ILE A O 1
ATOM 731 N N . ALA A 1 94 ? 9.090 -0.498 -7.316 1.00 85.19 94 ALA A N 1
ATOM 732 C CA . ALA A 1 94 ? 8.159 -1.563 -7.669 1.00 85.19 94 ALA A CA 1
ATOM 733 C C . ALA A 1 94 ? 7.798 -2.442 -6.471 1.00 85.19 94 ALA A C 1
ATOM 735 O O . ALA A 1 94 ? 6.654 -2.870 -6.351 1.00 85.19 94 ALA A O 1
ATOM 736 N N . MET A 1 95 ? 8.753 -2.706 -5.580 1.00 84.00 95 MET A N 1
ATOM 737 C CA . MET A 1 95 ? 8.516 -3.492 -4.374 1.00 84.00 95 MET A CA 1
ATOM 738 C C . MET A 1 95 ? 7.629 -2.762 -3.366 1.00 84.00 95 MET A C 1
ATOM 740 O O . MET A 1 95 ? 6.724 -3.386 -2.809 1.00 84.00 95 MET A O 1
ATOM 744 N N . ASP A 1 96 ? 7.830 -1.457 -3.177 1.00 85.44 96 ASP A N 1
ATOM 745 C CA . ASP A 1 96 ? 7.017 -0.653 -2.256 1.00 85.44 96 ASP A CA 1
ATOM 746 C C . ASP A 1 96 ? 5.541 -0.602 -2.687 1.00 85.44 96 ASP A C 1
ATOM 748 O O . ASP A 1 96 ? 4.633 -0.630 -1.852 1.00 85.44 96 ASP A O 1
ATOM 752 N N . HIS A 1 97 ? 5.289 -0.638 -3.998 1.00 85.38 97 HIS A N 1
ATOM 753 C CA . HIS A 1 97 ? 3.943 -0.610 -4.574 1.00 85.38 97 HIS A CA 1
ATOM 754 C C . HIS A 1 97 ? 3.545 -1.926 -5.260 1.00 85.38 97 HIS A C 1
ATOM 756 O O . HIS A 1 97 ? 2.646 -1.946 -6.104 1.00 85.38 97 HIS A O 1
ATOM 762 N N . LEU A 1 98 ? 4.174 -3.054 -4.892 1.00 83.62 98 LEU A N 1
ATOM 763 C CA . LEU A 1 98 ? 4.058 -4.334 -5.613 1.00 83.62 98 LEU A CA 1
ATOM 764 C C . LEU A 1 98 ? 2.606 -4.764 -5.839 1.00 83.62 98 LEU A C 1
ATOM 766 O O . LEU A 1 98 ? 2.270 -5.318 -6.882 1.00 83.62 98 LEU A O 1
ATOM 770 N N . HIS A 1 99 ? 1.734 -4.492 -4.870 1.00 82.06 99 HIS A N 1
ATOM 771 C CA . HIS A 1 99 ? 0.322 -4.845 -4.940 1.00 82.06 99 HIS A CA 1
ATOM 772 C C . HIS A 1 99 ? -0.442 -4.107 -6.058 1.00 82.06 99 HIS A C 1
ATOM 774 O O . HIS A 1 99 ? -1.325 -4.707 -6.676 1.00 82.06 99 HIS A O 1
ATOM 780 N N . GLU A 1 100 ? -0.107 -2.844 -6.338 1.00 84.12 100 GLU A N 1
ATOM 781 C CA . GLU A 1 100 ? -0.672 -2.064 -7.450 1.00 84.12 100 GLU A CA 1
ATOM 782 C C . GLU A 1 100 ? -0.153 -2.621 -8.778 1.00 84.12 100 GLU A C 1
ATOM 784 O O . GLU A 1 100 ? -0.930 -2.868 -9.699 1.00 84.12 100 GLU A O 1
ATOM 789 N N . PHE A 1 101 ? 1.145 -2.933 -8.826 1.00 80.06 101 PHE A N 1
ATOM 790 C CA . PHE A 1 101 ? 1.822 -3.460 -10.009 1.00 80.06 101 PHE A CA 1
ATOM 791 C C . PHE A 1 101 ? 1.291 -4.796 -10.489 1.00 80.06 101 PHE A C 1
ATOM 793 O O . PHE A 1 101 ? 0.945 -4.955 -11.657 1.00 80.06 101 PHE A O 1
ATOM 800 N N . VAL A 1 102 ? 1.219 -5.777 -9.595 1.00 80.00 102 VAL A N 1
ATOM 801 C CA . VAL A 1 102 ? 0.830 -7.137 -9.980 1.00 80.00 102 VAL A CA 1
ATOM 802 C C . VAL A 1 102 ? -0.656 -7.258 -10.316 1.00 80.00 102 VAL A C 1
ATOM 804 O O . VAL A 1 102 ? -1.074 -8.249 -10.927 1.00 80.00 102 VAL A O 1
ATOM 807 N N . SER A 1 103 ? -1.446 -6.259 -9.917 1.00 81.50 103 SER A N 1
ATOM 808 C CA . SER A 1 103 ? -2.875 -6.156 -10.211 1.00 81.50 103 SER A CA 1
ATOM 809 C C . SER A 1 103 ? -3.155 -5.500 -11.568 1.00 81.50 103 SER A C 1
ATOM 811 O O . SER A 1 103 ? -4.262 -5.650 -12.085 1.00 81.50 103 SER A O 1
ATOM 813 N N . ASP A 1 104 ? -2.178 -4.807 -12.165 1.00 82.69 104 ASP A N 1
ATOM 814 C CA . ASP A 1 104 ? -2.318 -4.144 -13.462 1.00 82.69 104 ASP A CA 1
ATOM 815 C C . ASP A 1 104 ? -1.810 -5.037 -14.608 1.00 82.69 104 ASP A C 1
ATOM 817 O O . ASP A 1 104 ? -0.663 -5.488 -14.647 1.00 82.69 104 ASP A O 1
ATOM 821 N N . ASN A 1 105 ? -2.679 -5.291 -15.588 1.00 81.06 105 ASN A N 1
ATOM 822 C CA . ASN A 1 105 ? -2.368 -6.149 -16.733 1.00 81.06 105 ASN A CA 1
ATOM 823 C C . ASN A 1 105 ? -1.365 -5.518 -17.714 1.00 81.06 105 ASN A C 1
ATOM 825 O O . ASN A 1 105 ? -0.770 -6.234 -18.517 1.00 81.06 105 ASN A O 1
ATOM 829 N N . ARG A 1 106 ? -1.160 -4.196 -17.673 1.00 79.88 106 ARG A N 1
ATOM 830 C CA . ARG A 1 106 ? -0.192 -3.502 -18.536 1.00 79.88 106 ARG A CA 1
ATOM 831 C C . ARG A 1 106 ? 1.238 -3.916 -18.224 1.00 79.88 106 ARG A C 1
ATOM 833 O O . ARG A 1 106 ? 2.067 -3.913 -19.123 1.00 79.88 106 ARG A O 1
ATOM 840 N N . PHE A 1 107 ? 1.518 -4.303 -16.982 1.00 75.56 107 PHE A N 1
ATOM 841 C CA . PHE A 1 107 ? 2.844 -4.766 -16.589 1.00 75.56 107 PHE A CA 1
ATOM 842 C C . PHE A 1 107 ? 3.167 -6.148 -17.172 1.00 75.56 107 PHE A C 1
ATOM 844 O O . PHE A 1 107 ? 4.269 -6.361 -17.668 1.00 75.56 107 PHE A O 1
ATOM 851 N N . GLU A 1 108 ? 2.188 -7.061 -17.206 1.00 74.94 108 GLU A N 1
ATOM 852 C CA . GLU A 1 108 ? 2.326 -8.362 -17.884 1.00 74.94 108 GLU A CA 1
ATOM 853 C C . GLU A 1 108 ? 2.663 -8.182 -19.376 1.00 74.94 108 GLU A C 1
ATOM 855 O O . GLU A 1 108 ? 3.414 -8.969 -19.945 1.00 74.94 108 GLU A O 1
ATOM 860 N N . ALA A 1 109 ? 2.161 -7.106 -19.994 1.00 77.19 109 ALA A N 1
ATOM 861 C CA . ALA A 1 109 ? 2.407 -6.775 -21.395 1.00 77.19 109 ALA A CA 1
ATOM 862 C C . ALA A 1 109 ? 3.780 -6.133 -21.673 1.00 77.19 109 ALA A C 1
ATOM 864 O O . ALA A 1 109 ? 4.156 -6.029 -22.838 1.00 77.19 109 ALA A O 1
ATOM 865 N N . LEU A 1 110 ? 4.530 -5.703 -20.649 1.00 72.31 110 LEU A N 1
ATOM 866 C CA . LEU A 1 110 ? 5.867 -5.128 -20.848 1.00 72.31 110 LEU A CA 1
ATOM 867 C C . LEU A 1 110 ? 6.934 -6.188 -21.163 1.00 72.31 110 LEU A C 1
ATOM 869 O O . LEU A 1 110 ? 8.055 -5.820 -21.499 1.00 72.31 110 LEU A O 1
ATOM 873 N N . GLU A 1 111 ? 6.616 -7.482 -21.019 1.00 71.94 111 GLU A N 1
ATOM 874 C CA . GLU A 1 111 ? 7.527 -8.623 -21.242 1.00 71.94 111 GLU A CA 1
ATOM 875 C C . GLU A 1 111 ? 8.886 -8.507 -20.510 1.00 71.94 111 GLU A C 1
ATOM 877 O O . GLU A 1 111 ? 9.839 -9.217 -20.823 1.00 71.94 111 GLU A O 1
ATOM 882 N N . VAL A 1 112 ? 8.974 -7.644 -19.487 1.00 71.56 112 VAL A N 1
ATOM 883 C CA . VAL A 1 112 ? 10.177 -7.440 -18.657 1.00 71.56 112 VAL A CA 1
ATOM 884 C C . VAL A 1 112 ? 10.489 -8.692 -17.836 1.00 71.56 112 VAL A C 1
ATOM 886 O O . VAL A 1 112 ? 11.645 -8.969 -17.523 1.00 71.56 112 VAL A O 1
ATOM 889 N N . ILE A 1 113 ? 9.453 -9.454 -17.483 1.00 74.44 113 ILE A N 1
ATOM 890 C CA . ILE A 1 113 ? 9.541 -10.671 -16.682 1.00 74.44 113 ILE A CA 1
ATOM 891 C C . ILE A 1 113 ? 8.734 -11.761 -17.382 1.00 74.44 113 ILE A C 1
ATOM 893 O O . ILE A 1 113 ? 7.661 -11.496 -17.927 1.00 74.44 113 ILE A O 1
ATOM 897 N N . ASP A 1 114 ? 9.226 -12.999 -17.364 1.00 82.19 114 ASP A N 1
ATOM 898 C CA . ASP A 1 114 ? 8.478 -14.115 -17.925 1.00 82.19 114 ASP A CA 1
ATOM 899 C C . ASP A 1 114 ? 7.169 -14.368 -17.152 1.00 82.19 114 ASP A C 1
ATOM 901 O O . ASP A 1 114 ? 7.022 -14.055 -15.966 1.00 82.19 114 ASP A O 1
ATOM 905 N N . ARG A 1 115 ? 6.202 -14.988 -17.834 1.00 79.88 115 ARG A N 1
ATOM 906 C CA . ARG A 1 115 ? 4.852 -15.219 -17.302 1.00 79.88 115 ARG A CA 1
ATOM 907 C C . ARG A 1 115 ? 4.834 -16.043 -16.010 1.00 79.88 115 ARG A C 1
ATOM 909 O O . ARG A 1 115 ? 3.933 -15.860 -15.190 1.00 79.88 115 ARG A O 1
ATOM 916 N N . PHE A 1 116 ? 5.773 -16.973 -15.829 1.00 79.44 116 PHE A N 1
ATOM 917 C CA . PHE A 1 116 ? 5.835 -17.792 -14.620 1.00 79.44 116 PHE A CA 1
ATOM 918 C C . PHE A 1 116 ? 6.307 -16.954 -13.429 1.00 79.44 116 PHE A C 1
ATOM 920 O O . PHE A 1 116 ? 5.624 -16.931 -12.403 1.00 79.44 116 PHE A O 1
ATOM 927 N N . ALA A 1 117 ? 7.408 -16.217 -13.580 1.00 84.69 117 ALA A N 1
ATOM 928 C CA . ALA A 1 117 ? 7.907 -15.319 -12.544 1.00 84.69 117 ALA A CA 1
ATOM 929 C C . ALA A 1 117 ? 6.891 -14.218 -12.199 1.00 84.69 117 ALA A C 1
ATOM 931 O O . ALA A 1 117 ? 6.641 -13.953 -11.024 1.00 84.69 117 ALA A O 1
ATOM 932 N N . PHE A 1 118 ? 6.221 -13.644 -13.200 1.00 82.88 118 PHE A N 1
ATOM 933 C CA . PHE A 1 118 ? 5.175 -12.652 -12.968 1.00 82.88 118 PHE A CA 1
ATOM 934 C C . PHE A 1 118 ? 3.971 -13.226 -12.199 1.00 82.88 118 PHE A C 1
ATOM 936 O O . PHE A 1 118 ? 3.472 -12.589 -11.270 1.00 82.88 118 PHE A O 1
ATOM 943 N N . LYS A 1 119 ? 3.544 -14.463 -12.498 1.00 83.94 119 LYS A N 1
ATOM 944 C CA . LYS A 1 119 ? 2.505 -15.138 -11.704 1.00 83.94 119 LYS A CA 1
ATOM 945 C C . LYS A 1 119 ? 2.943 -15.350 -10.249 1.00 83.94 119 LYS A C 1
ATOM 947 O O . LYS A 1 119 ? 2.151 -15.089 -9.349 1.00 83.94 119 LYS A O 1
ATOM 952 N N . LEU A 1 120 ? 4.187 -15.777 -10.008 1.00 86.56 120 LEU A N 1
ATOM 953 C CA . LEU A 1 120 ? 4.720 -15.918 -8.647 1.00 86.56 120 LEU A CA 1
ATOM 954 C C . LEU A 1 120 ? 4.726 -14.585 -7.888 1.00 86.56 120 LEU A C 1
ATOM 956 O O . LEU A 1 120 ? 4.342 -14.549 -6.720 1.00 86.56 120 LEU A O 1
ATOM 960 N N . LEU A 1 121 ? 5.129 -13.491 -8.544 1.00 86.69 121 LEU A N 1
ATOM 961 C CA . LEU A 1 121 ? 5.107 -12.148 -7.958 1.00 86.69 121 LEU A CA 1
ATOM 962 C C . LEU A 1 121 ? 3.682 -11.702 -7.626 1.00 86.69 121 LEU A C 1
ATOM 964 O O . LEU A 1 121 ? 3.453 -11.154 -6.550 1.00 86.69 121 LEU A O 1
ATOM 968 N N . ARG A 1 122 ? 2.717 -11.983 -8.508 1.00 85.44 122 ARG A N 1
ATOM 969 C CA . ARG A 1 122 ? 1.302 -11.676 -8.278 1.00 85.44 122 ARG A CA 1
ATOM 970 C C . ARG A 1 122 ? 0.735 -12.418 -7.078 1.00 85.44 122 ARG A C 1
ATOM 972 O O . ARG A 1 122 ? 0.160 -11.781 -6.198 1.00 85.44 122 ARG A O 1
ATOM 979 N N . ASP A 1 123 ? 0.947 -13.727 -7.012 1.00 87.31 123 ASP A N 1
ATOM 980 C CA . ASP A 1 123 ? 0.484 -14.542 -5.887 1.00 87.31 123 ASP A CA 1
ATOM 981 C C . ASP A 1 123 ? 1.171 -14.095 -4.577 1.00 87.31 123 ASP A C 1
ATOM 983 O O . ASP A 1 123 ? 0.532 -13.999 -3.529 1.00 87.31 123 ASP A O 1
ATOM 987 N N . CYS A 1 124 ? 2.460 -13.732 -4.632 1.00 87.81 124 CYS A N 1
ATOM 988 C CA . CYS A 1 124 ? 3.192 -13.169 -3.496 1.00 87.81 124 CYS A CA 1
ATOM 989 C C . CYS A 1 124 ? 2.598 -11.831 -3.025 1.00 87.81 124 CYS A C 1
ATOM 991 O O . CYS A 1 124 ? 2.303 -11.677 -1.841 1.00 87.81 124 CYS A O 1
ATOM 993 N N . GLY A 1 125 ? 2.359 -10.887 -3.941 1.00 85.50 125 GLY A N 1
ATOM 994 C CA . GLY A 1 125 ? 1.771 -9.583 -3.624 1.00 85.50 125 GLY A CA 1
ATOM 995 C C . GLY A 1 125 ? 0.376 -9.699 -3.002 1.00 85.50 125 GLY A C 1
ATOM 996 O O . GLY A 1 125 ? 0.070 -9.002 -2.034 1.00 85.50 125 GLY A O 1
ATOM 997 N N . GLN A 1 126 ? -0.446 -10.633 -3.490 1.00 87.19 126 GLN A N 1
ATOM 998 C CA . GLN A 1 126 ? -1.755 -10.936 -2.900 1.00 87.19 126 GLN A CA 1
ATOM 999 C C . GLN A 1 126 ? -1.633 -11.498 -1.478 1.00 87.19 126 GLN A C 1
ATOM 1001 O O . GLN A 1 126 ? -2.352 -11.052 -0.583 1.00 87.19 126 GLN A O 1
ATOM 1006 N N . ASN A 1 127 ? -0.699 -12.425 -1.248 1.00 89.19 127 ASN A N 1
ATOM 1007 C CA . ASN A 1 127 ? -0.455 -12.988 0.080 1.00 89.19 127 ASN A CA 1
ATOM 1008 C C . ASN A 1 127 ? 0.037 -11.927 1.073 1.00 89.19 127 ASN A C 1
ATOM 1010 O O . ASN A 1 127 ? -0.444 -11.884 2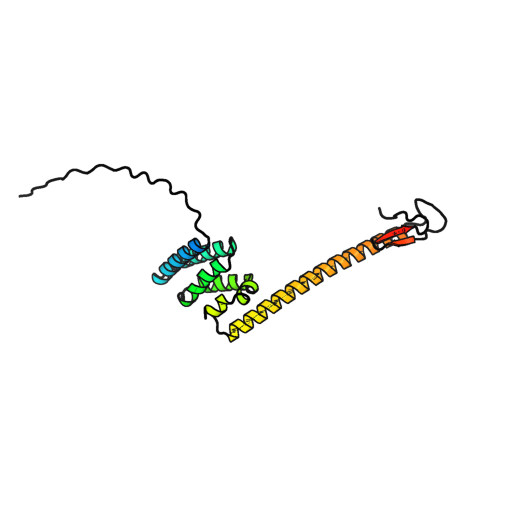.204 1.00 89.19 127 ASN A O 1
ATOM 1014 N N . VAL A 1 128 ? 0.957 -11.049 0.657 1.00 87.75 128 VAL A N 1
ATOM 1015 C CA . VAL A 1 128 ? 1.458 -9.951 1.500 1.00 87.75 128 VAL A CA 1
ATOM 1016 C C . VAL A 1 128 ? 0.320 -9.013 1.896 1.00 87.75 128 VAL A C 1
ATOM 1018 O O . VAL A 1 128 ? 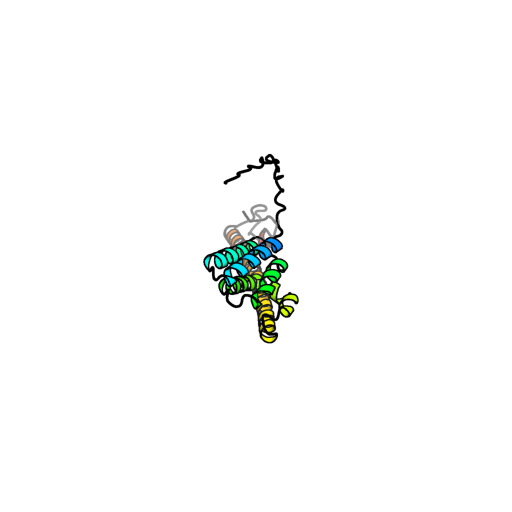0.185 -8.693 3.077 1.00 87.75 128 VAL A O 1
ATOM 1021 N N . LYS A 1 129 ? -0.539 -8.629 0.944 1.00 85.69 129 LYS A N 1
ATOM 1022 C CA . LYS A 1 129 ? -1.703 -7.781 1.223 1.00 85.69 129 LYS A CA 1
ATOM 1023 C C . LYS A 1 129 ? -2.677 -8.450 2.199 1.00 85.69 129 LYS A C 1
ATOM 1025 O O . LYS A 1 129 ? -3.066 -7.833 3.186 1.00 85.69 129 LYS A O 1
ATOM 1030 N N . ALA A 1 130 ? -3.014 -9.720 1.976 1.00 89.81 130 ALA A N 1
ATOM 1031 C CA . ALA A 1 130 ? -3.900 -10.466 2.868 1.00 89.81 130 ALA A CA 1
ATOM 1032 C C . ALA A 1 130 ? -3.332 -10.566 4.298 1.00 89.81 130 ALA A C 1
ATOM 1034 O O . ALA A 1 130 ? -4.056 -10.360 5.271 1.00 89.81 130 ALA A O 1
ATOM 1035 N N . MET A 1 131 ? -2.023 -10.809 4.435 1.00 91.50 131 MET A N 1
ATOM 1036 C CA . MET A 1 131 ? -1.350 -10.825 5.738 1.00 91.50 131 MET A CA 1
ATOM 1037 C C . MET A 1 131 ? -1.366 -9.454 6.426 1.00 91.50 131 MET A C 1
ATOM 1039 O O . MET A 1 131 ? -1.530 -9.386 7.644 1.00 91.50 131 MET A O 1
ATOM 1043 N N . GLN A 1 132 ? -1.202 -8.359 5.678 1.00 91.38 132 GLN A N 1
ATOM 1044 C CA . GLN A 1 132 ? -1.285 -7.001 6.226 1.00 91.38 132 GLN A CA 1
ATOM 1045 C C . GLN A 1 132 ? -2.693 -6.690 6.754 1.00 91.38 132 GLN A C 1
ATOM 1047 O O . GLN A 1 132 ? -2.823 -6.199 7.877 1.00 91.38 132 GLN A O 1
ATOM 1052 N N . GLU A 1 133 ? -3.734 -7.038 5.992 1.00 92.25 133 GLU A N 1
ATOM 1053 C CA . GLU A 1 133 ? -5.137 -6.865 6.389 1.00 92.25 133 GLU A CA 1
ATOM 1054 C C . GLU A 1 133 ? -5.477 -7.684 7.649 1.00 92.25 133 GLU A C 1
ATOM 1056 O O . GLU A 1 133 ? -6.099 -7.173 8.586 1.00 92.25 133 GLU A O 1
ATOM 1061 N N . GLU A 1 134 ? -5.016 -8.937 7.728 1.00 96.12 134 GLU A N 1
ATOM 1062 C CA . GLU A 1 134 ? -5.200 -9.784 8.912 1.00 96.12 134 GLU A CA 1
ATOM 1063 C C . GLU A 1 134 ? -4.482 -9.210 10.143 1.00 96.12 134 GLU A C 1
ATOM 1065 O O . GLU A 1 134 ? -5.041 -9.166 11.244 1.00 96.12 134 GLU A O 1
ATOM 1070 N N . LEU A 1 135 ? -3.260 -8.704 9.966 1.00 96.25 135 LEU A N 1
ATOM 1071 C CA . LEU A 1 135 ? -2.476 -8.101 11.039 1.00 96.25 135 LEU A CA 1
ATOM 1072 C C . LEU A 1 135 ? -3.150 -6.830 11.579 1.00 96.25 135 LEU A C 1
ATOM 1074 O O . LEU A 1 135 ? -3.200 -6.619 12.796 1.00 96.25 135 LEU A O 1
ATOM 1078 N N . GLU A 1 136 ? -3.713 -5.996 10.707 1.00 96.31 136 GLU A N 1
ATOM 1079 C CA . GLU A 1 136 ? -4.469 -4.806 11.102 1.00 96.31 136 GLU A CA 1
ATOM 1080 C C . GLU A 1 136 ? -5.780 -5.157 11.829 1.00 96.31 136 GLU A C 1
ATOM 1082 O O . GLU A 1 136 ? -6.106 -4.561 12.869 1.00 96.31 136 GLU A O 1
ATOM 1087 N N . ALA A 1 137 ? -6.491 -6.187 11.362 1.00 96.25 137 ALA A N 1
ATOM 1088 C CA . ALA A 1 137 ? -7.671 -6.712 12.041 1.00 96.25 137 ALA A CA 1
ATOM 1089 C C . ALA A 1 137 ? -7.328 -7.233 13.449 1.00 96.25 137 ALA A C 1
ATOM 1091 O O . ALA A 1 137 ? -8.007 -6.893 14.425 1.00 96.25 137 ALA A O 1
ATOM 1092 N N . LEU A 1 1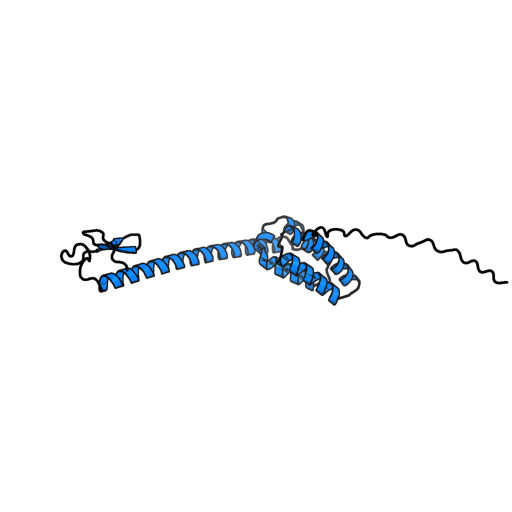38 ? -6.232 -7.986 13.587 1.00 97.06 138 LEU A N 1
ATOM 1093 C CA . LEU A 1 138 ? -5.739 -8.482 14.874 1.00 97.06 138 LEU A CA 1
ATOM 1094 C C . LEU A 1 138 ? -5.342 -7.343 15.816 1.00 97.06 138 LEU A C 1
ATOM 1096 O O . LEU A 1 138 ? -5.735 -7.361 16.984 1.00 97.06 138 LEU A O 1
ATOM 1100 N N . ARG A 1 139 ? -4.628 -6.320 15.328 1.00 97.06 139 ARG A N 1
ATOM 1101 C CA . ARG A 1 139 ? -4.295 -5.118 16.117 1.00 97.06 139 ARG A CA 1
ATOM 1102 C C . ARG A 1 139 ? -5.549 -4.423 16.637 1.00 97.06 139 ARG A C 1
ATOM 1104 O O . ARG A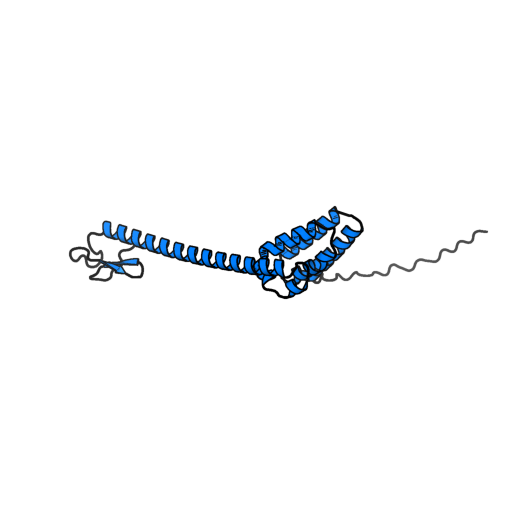 1 139 ? -5.609 -4.057 17.812 1.00 97.06 139 ARG A O 1
ATOM 1111 N N . THR A 1 140 ? -6.571 -4.293 15.796 1.00 96.56 140 THR A N 1
ATOM 1112 C CA . THR A 1 140 ? -7.850 -3.680 16.173 1.00 96.56 140 THR A CA 1
ATOM 1113 C C . THR A 1 140 ? -8.583 -4.504 17.234 1.00 96.56 140 THR A C 1
ATOM 1115 O O . THR A 1 140 ? -9.087 -3.953 18.218 1.00 96.56 140 THR A O 1
ATOM 1118 N N . CYS A 1 141 ? -8.623 -5.828 17.077 1.00 96.19 141 CYS A N 1
ATOM 1119 C CA . CYS A 1 141 ? -9.182 -6.744 18.071 1.00 96.19 141 CYS A CA 1
ATOM 1120 C C . CYS A 1 141 ? -8.433 -6.667 19.404 1.00 96.19 141 CYS A C 1
ATOM 1122 O O . CYS A 1 141 ? -9.064 -6.544 20.454 1.00 96.19 141 CYS A O 1
ATOM 1124 N N . LEU A 1 142 ? -7.101 -6.658 19.371 1.00 97.25 142 LEU A N 1
ATOM 1125 C CA . LEU A 1 142 ? -6.258 -6.551 20.557 1.00 97.25 142 LEU A CA 1
ATOM 1126 C C . LEU A 1 142 ? -6.466 -5.215 21.282 1.00 97.25 142 LEU A C 1
ATOM 1128 O O . LEU A 1 142 ? -6.620 -5.198 22.502 1.00 97.25 142 LEU A O 1
ATOM 1132 N N . ALA A 1 143 ? -6.569 -4.102 20.552 1.00 96.44 143 ALA A N 1
ATOM 1133 C CA . ALA A 1 143 ? -6.881 -2.797 21.133 1.00 96.44 143 ALA A CA 1
ATOM 1134 C C . ALA A 1 143 ? -8.256 -2.787 21.832 1.00 96.44 143 ALA A C 1
ATOM 1136 O O . ALA A 1 143 ? -8.387 -2.287 22.953 1.00 96.44 143 ALA A O 1
ATOM 1137 N N . LYS A 1 144 ? -9.282 -3.389 21.212 1.00 94.62 144 LYS A N 1
ATOM 1138 C CA . LYS A 1 144 ? -10.626 -3.528 21.806 1.00 94.62 144 LYS A CA 1
ATOM 1139 C C . LYS A 1 144 ? -10.623 -4.425 23.046 1.00 94.62 144 LYS A C 1
ATOM 1141 O O . LYS A 1 144 ? -11.253 -4.077 24.048 1.00 94.62 144 LYS A O 1
ATOM 1146 N N . ALA A 1 145 ? -9.910 -5.549 22.998 1.00 95.19 145 ALA A N 1
ATOM 1147 C CA . ALA A 1 145 ? -9.767 -6.469 24.121 1.00 95.19 145 ALA A CA 1
ATOM 1148 C C . ALA A 1 145 ? -9.050 -5.799 25.302 1.00 95.19 145 ALA A C 1
ATOM 1150 O O . ALA A 1 145 ? -9.546 -5.850 26.424 1.00 95.19 145 ALA A O 1
ATOM 1151 N N . ASN A 1 146 ? -7.956 -5.077 25.046 1.00 96.19 146 ASN A N 1
ATOM 1152 C CA . ASN A 1 146 ? -7.236 -4.326 26.075 1.00 96.19 146 ASN A CA 1
ATOM 1153 C C . ASN A 1 146 ? -8.107 -3.240 26.712 1.00 96.19 146 ASN A C 1
ATOM 1155 O O . ASN A 1 146 ? -8.145 -3.127 27.935 1.00 96.19 146 ASN A O 1
ATOM 1159 N N . LYS A 1 147 ? -8.867 -2.483 25.911 1.00 93.75 147 LYS A N 1
ATOM 1160 C CA . LYS A 1 147 ? -9.814 -1.483 26.431 1.00 93.75 147 LYS A CA 1
ATOM 1161 C C . LYS A 1 147 ? -10.902 -2.120 27.301 1.00 93.75 147 LYS A C 1
ATOM 1163 O O . LYS A 1 147 ? -11.243 -1.588 28.353 1.00 93.75 147 LYS A O 1
ATOM 1168 N N . THR A 1 148 ? -11.427 -3.265 26.873 1.00 91.44 148 THR A N 1
ATOM 1169 C CA . THR A 1 148 ? -12.424 -4.043 27.622 1.00 91.44 148 THR A CA 1
ATOM 1170 C C . THR A 1 148 ? -11.868 -4.517 28.962 1.00 91.44 148 THR A C 1
ATOM 1172 O O . THR A 1 148 ? -12.493 -4.317 30.002 1.00 91.44 148 THR A O 1
ATOM 1175 N N . LEU A 1 149 ? -10.663 -5.087 28.946 1.00 93.06 149 LEU A N 1
ATOM 1176 C CA . LEU A 1 149 ? -9.966 -5.560 30.135 1.00 93.06 149 LEU A CA 1
ATOM 1177 C C . LEU A 1 149 ? -9.676 -4.409 31.104 1.00 93.06 149 LEU A C 1
ATOM 1179 O O . LEU A 1 149 ? -9.874 -4.568 32.306 1.00 93.06 149 LEU A O 1
ATOM 1183 N N . GLN A 1 150 ? -9.274 -3.242 30.594 1.00 93.88 150 GLN A N 1
ATOM 1184 C CA . GLN A 1 150 ? -9.060 -2.059 31.423 1.00 93.88 150 GLN A CA 1
ATOM 1185 C C . GLN A 1 150 ? -10.360 -1.585 32.082 1.00 93.88 150 GLN A C 1
ATOM 1187 O O . GLN A 1 150 ? -10.393 -1.427 33.296 1.00 93.88 150 GLN A O 1
ATOM 1192 N N . ASN A 1 151 ? -11.459 -1.452 31.333 1.00 90.12 151 ASN A N 1
ATOM 1193 C CA . ASN A 1 151 ? -12.737 -1.043 31.927 1.00 90.12 151 ASN A CA 1
ATOM 1194 C C . ASN A 1 151 ? -13.244 -2.041 32.988 1.00 90.12 151 ASN A C 1
ATOM 1196 O O . ASN A 1 151 ? -13.855 -1.643 33.984 1.00 90.12 151 ASN A O 1
ATOM 1200 N N . ALA A 1 152 ? -13.004 -3.342 32.783 1.00 88.88 152 ALA A N 1
ATOM 1201 C CA . ALA A 1 152 ? -13.337 -4.372 33.762 1.00 88.88 152 ALA A CA 1
ATOM 1202 C C . ALA A 1 152 ? -12.488 -4.242 35.038 1.00 88.88 152 ALA A C 1
ATOM 1204 O O . ALA A 1 152 ? -13.033 -4.349 36.137 1.00 88.88 152 ALA A O 1
ATOM 1205 N N . LYS A 1 153 ? -11.182 -3.960 34.905 1.00 92.06 153 LYS A N 1
ATOM 1206 C CA . LYS A 1 153 ? -10.298 -3.660 36.043 1.00 92.06 153 LYS A CA 1
ATOM 1207 C C . LYS A 1 153 ? -10.771 -2.430 36.813 1.00 92.06 153 LYS A C 1
ATOM 1209 O O . LYS A 1 153 ? -10.964 -2.535 38.019 1.00 92.06 153 LYS A O 1
ATOM 1214 N N . ASP A 1 154 ? -11.055 -1.325 36.123 1.00 90.88 154 ASP A N 1
ATOM 1215 C CA . ASP A 1 154 ? -11.560 -0.096 36.750 1.00 90.88 154 ASP A CA 1
ATOM 1216 C C . ASP A 1 154 ? -12.849 -0.372 37.550 1.00 90.88 154 ASP A C 1
ATOM 1218 O O . ASP A 1 154 ? -13.008 0.070 38.686 1.00 90.88 154 ASP A O 1
ATOM 1222 N N . SER A 1 155 ? -13.774 -1.149 36.973 1.00 88.69 155 SER A N 1
ATOM 1223 C CA . SER A 1 155 ? -15.033 -1.517 37.635 1.00 88.69 155 SER A CA 1
ATOM 1224 C C . SER A 1 155 ? -14.809 -2.378 38.879 1.00 88.69 155 SER A C 1
ATOM 1226 O O . SER A 1 155 ? -15.500 -2.197 39.883 1.00 88.69 155 SER A O 1
ATOM 1228 N N . LEU A 1 156 ? -13.846 -3.304 38.831 1.00 89.44 156 LEU A N 1
ATOM 1229 C CA . LEU A 1 156 ? -13.488 -4.144 39.971 1.00 89.44 156 LEU A CA 1
ATOM 1230 C C . LEU A 1 156 ? -12.857 -3.319 41.100 1.00 89.44 156 LEU A C 1
ATOM 1232 O O . LEU A 1 156 ? -13.199 -3.524 42.263 1.00 89.44 156 LEU A O 1
ATOM 1236 N N . GLU A 1 157 ? -11.986 -2.363 40.773 1.00 91.44 157 GLU A N 1
ATOM 1237 C CA . GLU A 1 157 ? -11.384 -1.460 41.760 1.00 91.44 157 GLU A CA 1
ATOM 1238 C C . GLU A 1 157 ? -12.431 -0.591 42.464 1.00 91.44 157 GLU A C 1
ATOM 1240 O O . GLU A 1 157 ? -12.387 -0.428 43.685 1.00 91.44 157 GLU A O 1
ATOM 1245 N N . VAL A 1 158 ? -13.404 -0.060 41.716 1.00 89.94 158 VAL A N 1
ATOM 1246 C CA . VAL A 1 158 ? -14.540 0.674 42.293 1.00 89.94 158 VAL A CA 1
ATOM 1247 C C . VAL A 1 158 ? -15.342 -0.230 43.223 1.00 89.94 158 VAL A C 1
ATOM 1249 O O . VAL A 1 158 ? -15.672 0.179 44.338 1.00 89.94 158 VAL A O 1
ATOM 1252 N N . LEU A 1 159 ? -15.656 -1.454 42.787 1.00 88.38 159 LEU A N 1
ATOM 1253 C CA . LEU A 1 159 ? -16.426 -2.407 43.582 1.00 88.38 159 LEU A CA 1
ATOM 1254 C C . LEU A 1 159 ? -15.731 -2.717 44.912 1.00 88.38 159 LEU A C 1
ATOM 1256 O O . LEU A 1 159 ? -16.375 -2.687 45.955 1.00 88.38 159 LEU A O 1
ATOM 1260 N N . GLN A 1 160 ? -14.414 -2.943 44.891 1.00 89.06 160 GLN A N 1
ATOM 1261 C CA . GLN A 1 160 ? -13.620 -3.200 46.098 1.00 89.06 160 GLN A CA 1
ATOM 1262 C C . GLN A 1 160 ? -13.647 -2.036 47.099 1.00 89.06 160 GLN A C 1
ATOM 1264 O O . GLN A 1 160 ? -13.551 -2.266 48.301 1.00 89.06 160 GLN A O 1
ATOM 1269 N N . LYS A 1 161 ? -13.784 -0.795 46.618 1.00 89.06 161 LYS A N 1
ATOM 1270 C CA . LYS A 1 161 ? -13.812 0.420 47.448 1.00 89.06 161 LYS A CA 1
ATOM 1271 C C . LYS A 1 161 ? -15.226 0.845 47.867 1.00 89.06 161 LYS A C 1
ATOM 1273 O O . LYS A 1 161 ? -15.367 1.755 48.681 1.00 89.06 161 LYS A O 1
ATOM 1278 N N . THR A 1 162 ? -16.277 0.232 47.315 1.00 88.44 162 THR A N 1
ATOM 1279 C CA . THR A 1 162 ? -17.667 0.678 47.501 1.00 88.44 162 THR A CA 1
ATOM 1280 C C . THR A 1 162 ? -18.442 -0.264 48.419 1.00 88.44 162 THR A C 1
ATOM 1282 O O . THR A 1 162 ? -18.881 -1.330 48.003 1.00 88.44 162 THR A O 1
ATOM 1285 N N . GLU A 1 163 ? -18.700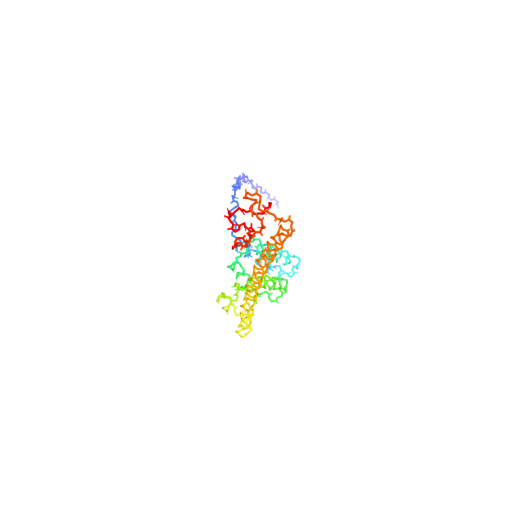 0.158 49.659 1.00 87.38 163 GLU A N 1
ATOM 1286 C CA . GLU A 1 163 ? -19.497 -0.635 50.613 1.00 87.38 163 GLU A CA 1
ATOM 1287 C C . GLU A 1 163 ? -21.019 -0.474 50.436 1.00 87.38 163 GLU A C 1
ATOM 1289 O O . GLU A 1 163 ? -21.792 -1.391 50.728 1.00 87.38 163 GLU A O 1
ATOM 1294 N N . LYS A 1 164 ? -21.469 0.699 49.965 1.00 89.81 164 LYS A N 1
ATOM 1295 C CA . LYS A 1 164 ? -22.889 1.054 49.788 1.00 89.81 164 LYS A CA 1
ATOM 1296 C C . LYS A 1 164 ? -23.101 1.986 48.597 1.00 89.81 164 LYS A C 1
ATOM 1298 O O . LYS A 1 164 ? -22.203 2.727 48.199 1.00 89.81 164 LYS A O 1
ATOM 1303 N N . CYS A 1 165 ? -24.317 1.996 48.049 1.00 90.12 165 CYS A N 1
ATOM 1304 C CA . CYS A 1 165 ? -24.656 2.918 46.967 1.00 90.12 165 CYS A CA 1
ATOM 1305 C C . CYS A 1 165 ? -24.622 4.381 47.451 1.00 90.12 165 CYS A C 1
ATOM 1307 O O . CYS A 1 165 ? -25.208 4.698 48.485 1.00 90.12 165 CYS A O 1
ATOM 1309 N N . ARG A 1 166 ? -24.018 5.287 46.667 1.00 88.12 166 ARG A N 1
ATOM 1310 C CA . ARG A 1 166 ? -23.929 6.725 46.985 1.00 88.12 166 ARG A CA 1
ATOM 1311 C C . ARG A 1 166 ? -25.264 7.464 46.907 1.00 88.12 166 ARG A C 1
ATOM 1313 O O . ARG A 1 166 ? -25.394 8.531 47.488 1.00 88.12 166 ARG A O 1
ATOM 1320 N N . HIS A 1 167 ? -26.226 6.918 46.163 1.00 91.06 167 HIS A N 1
ATOM 1321 C CA . HIS A 1 167 ? -27.514 7.565 45.928 1.00 91.06 167 HIS A CA 1
ATOM 1322 C C . HIS A 1 167 ? -28.607 7.040 46.858 1.00 91.06 167 HIS A C 1
ATOM 1324 O O . HIS A 1 167 ? -29.213 7.820 47.583 1.00 91.06 167 HIS A O 1
ATOM 1330 N N . CYS A 1 168 ? -28.853 5.726 46.870 1.00 88.94 168 CYS A N 1
ATOM 1331 C CA . CYS A 1 168 ? -29.940 5.168 47.675 1.00 88.94 168 CYS A CA 1
ATOM 1332 C C . CYS A 1 168 ? -29.495 4.718 49.076 1.00 88.94 168 CYS A C 1
ATOM 1334 O O . CYS A 1 168 ? -30.336 4.617 49.960 1.00 88.94 168 CYS A O 1
ATOM 1336 N N . ALA A 1 169 ? -28.199 4.438 49.288 1.00 80.69 169 ALA A N 1
ATOM 1337 C CA . ALA A 1 169 ? -27.624 3.971 50.559 1.00 80.69 169 ALA A CA 1
ATOM 1338 C C . ALA A 1 169 ? -28.378 2.800 51.239 1.00 80.69 169 ALA A C 1
ATOM 1340 O O . ALA A 1 169 ? -28.239 2.585 52.443 1.00 80.69 169 ALA A O 1
ATOM 1341 N N . VAL A 1 170 ? -29.169 2.035 50.476 1.00 78.19 170 VAL A N 1
ATOM 1342 C CA . VAL A 1 170 ? -30.007 0.948 50.995 1.00 78.19 170 VAL A CA 1
ATOM 1343 C C . VAL A 1 170 ? -29.176 -0.324 51.123 1.00 78.19 170 VAL A C 1
ATOM 1345 O O . VAL A 1 170 ? -28.801 -0.910 50.112 1.00 78.19 170 VAL A O 1
ATOM 1348 N N . GLY A 1 171 ? -28.947 -0.774 52.358 1.00 76.44 171 GLY A N 1
ATOM 1349 C CA . GLY A 1 171 ? -28.379 -2.093 52.648 1.00 76.44 171 GLY A CA 1
ATOM 1350 C C . GLY A 1 171 ? -26.979 -2.334 52.066 1.00 76.44 171 GLY A C 1
ATOM 1351 O O . GLY A 1 171 ? -26.186 -1.405 51.910 1.00 76.44 171 GLY A O 1
ATOM 1352 N N . LYS A 1 172 ? -26.666 -3.608 51.786 1.00 82.31 172 LYS A N 1
ATOM 1353 C CA . LYS A 1 172 ? -25.420 -4.006 51.110 1.00 82.31 172 LYS A CA 1
ATOM 1354 C C . LYS A 1 172 ? -25.428 -3.513 49.662 1.00 82.31 172 LYS A C 1
ATOM 1356 O O . LYS A 1 172 ? -26.476 -3.525 49.019 1.00 82.31 172 LYS A O 1
ATOM 1361 N N . PHE A 1 173 ? -24.265 -3.110 49.149 1.00 86.44 173 PHE A N 1
ATOM 1362 C CA . PHE A 1 173 ? -24.126 -2.700 47.754 1.00 86.44 173 PHE A CA 1
ATOM 1363 C C . PHE A 1 173 ? -24.347 -3.878 46.796 1.00 86.44 173 PHE A C 1
ATOM 1365 O O . PHE A 1 173 ? -23.449 -4.677 46.554 1.00 86.44 173 PHE A O 1
ATOM 1372 N N . ASP A 1 174 ? -25.564 -3.972 46.267 1.00 89.38 174 ASP A N 1
ATOM 1373 C CA . ASP A 1 174 ? -25.907 -4.841 45.146 1.00 89.38 174 ASP A CA 1
ATOM 1374 C C . ASP A 1 174 ? -25.706 -4.067 43.832 1.00 89.38 174 ASP A C 1
ATOM 1376 O O . ASP A 1 174 ? -26.197 -2.937 43.668 1.00 89.38 174 ASP A O 1
ATOM 1380 N N . CYS A 1 175 ? -24.932 -4.647 42.918 1.00 90.88 175 CYS A N 1
ATOM 1381 C CA . CYS A 1 175 ? -24.498 -4.000 41.689 1.00 90.88 175 CYS A CA 1
ATOM 1382 C C . CYS A 1 175 ? -24.294 -4.986 40.536 1.00 90.88 175 CYS A C 1
ATOM 1384 O O . CYS A 1 175 ? -24.074 -6.178 40.739 1.00 90.88 175 CYS A O 1
ATOM 1386 N N . TYR A 1 176 ? -24.259 -4.448 39.319 1.00 91.56 176 TYR A N 1
ATOM 1387 C CA . TYR A 1 176 ? -23.922 -5.181 38.103 1.00 91.56 176 TYR A CA 1
ATOM 1388 C C . TYR A 1 176 ? -23.063 -4.323 37.165 1.00 91.56 176 TYR A C 1
ATOM 1390 O O . TYR A 1 176 ? -23.049 -3.091 37.251 1.00 91.56 176 TYR A O 1
ATOM 1398 N N . ILE A 1 177 ? -22.338 -4.981 36.259 1.00 90.62 177 ILE A N 1
ATOM 1399 C CA . ILE A 1 177 ? -21.590 -4.325 35.181 1.00 90.62 177 ILE A CA 1
ATOM 1400 C C . ILE A 1 177 ? -22.489 -4.303 33.946 1.00 90.62 177 ILE A C 1
ATOM 1402 O O . ILE A 1 177 ? -22.901 -5.351 33.452 1.00 90.62 177 ILE A O 1
ATOM 1406 N N . ALA A 1 178 ? -22.825 -3.110 33.461 1.00 89.25 178 ALA A N 1
ATOM 1407 C CA . ALA A 1 178 ? -23.606 -2.956 32.237 1.00 89.25 178 ALA A CA 1
ATOM 1408 C C . ALA A 1 178 ? -22.745 -3.179 30.970 1.00 89.25 178 ALA A C 1
ATOM 1410 O O . ALA A 1 178 ? -21.516 -3.169 31.056 1.00 89.25 178 ALA A O 1
ATOM 1411 N N . PRO A 1 179 ? -23.353 -3.347 29.775 1.00 85.75 179 PRO A N 1
ATOM 1412 C CA . PRO A 1 179 ? -22.617 -3.538 28.514 1.00 85.75 179 PRO A CA 1
ATOM 1413 C C . PRO A 1 179 ? -21.670 -2.386 28.138 1.00 85.75 179 PRO A C 1
ATOM 1415 O O . PRO A 1 179 ? -20.761 -2.569 27.334 1.00 85.75 179 PRO A O 1
ATOM 1418 N N . ASP A 1 180 ? -21.870 -1.202 28.724 1.00 85.06 180 ASP A N 1
ATOM 1419 C CA . ASP A 1 180 ? -20.975 -0.043 28.620 1.00 85.06 180 ASP A CA 1
ATOM 1420 C C . ASP A 1 180 ? -19.747 -0.141 29.554 1.00 85.06 180 ASP A C 1
ATOM 1422 O O . ASP A 1 180 ? -18.949 0.793 29.619 1.00 85.06 180 ASP A O 1
ATOM 1426 N N . TYR A 1 181 ? -19.580 -1.268 30.255 1.00 86.19 181 TYR A N 1
ATOM 1427 C CA . TYR A 1 181 ? -18.564 -1.526 31.279 1.00 86.19 181 TYR A CA 1
ATOM 1428 C C . TYR A 1 181 ? -18.578 -0.513 32.428 1.00 86.19 181 TYR A C 1
ATOM 1430 O O . TYR A 1 181 ? -17.535 -0.164 32.980 1.00 86.19 181 TYR A O 1
ATOM 1438 N N . ILE A 1 182 ? -19.766 -0.023 32.788 1.00 87.81 182 ILE A N 1
ATOM 1439 C CA . ILE A 1 182 ? -19.961 0.855 33.941 1.00 87.81 182 ILE A CA 1
ATOM 1440 C C . ILE A 1 182 ? -20.616 0.064 35.072 1.00 87.81 182 ILE A C 1
ATOM 1442 O O . ILE A 1 182 ? -21.680 -0.535 34.892 1.00 87.81 182 ILE A O 1
ATOM 1446 N N . LEU A 1 183 ? -20.005 0.116 36.260 1.00 91.38 183 LEU A N 1
ATOM 1447 C CA . LEU A 1 183 ? -20.586 -0.425 37.486 1.00 91.38 183 LEU A CA 1
ATOM 1448 C C . LEU A 1 183 ? -21.827 0.386 37.889 1.00 91.38 183 LEU A C 1
ATOM 1450 O O . LEU A 1 183 ? -21.761 1.615 38.029 1.00 91.38 183 LEU A O 1
ATOM 1454 N N . ARG A 1 184 ? -22.964 -0.289 38.072 1.00 92.25 184 ARG A N 1
ATOM 1455 C CA . ARG A 1 184 ? -24.258 0.331 38.392 1.00 92.25 184 ARG A CA 1
ATOM 1456 C C . ARG A 1 184 ? -24.916 -0.347 39.581 1.00 92.25 184 ARG A C 1
ATOM 1458 O O . ARG A 1 184 ? -24.815 -1.557 39.745 1.00 92.25 184 ARG A O 1
ATOM 1465 N N . CYS A 1 185 ? -25.607 0.439 40.403 1.00 93.00 185 CYS A N 1
ATOM 1466 C CA . CYS A 1 185 ? -26.391 -0.093 41.517 1.00 93.00 185 CYS A CA 1
ATOM 1467 C C . CYS A 1 185 ? -27.646 -0.815 41.006 1.00 93.00 185 CYS A C 1
ATOM 1469 O O . CYS A 1 185 ? -28.410 -0.229 40.238 1.00 93.00 185 CYS A O 1
ATOM 1471 N N . SER A 1 186 ? -27.907 -2.025 41.500 1.00 92.94 186 SER A N 1
ATOM 1472 C CA . SER A 1 186 ? -29.072 -2.836 41.120 1.00 92.94 186 SER A CA 1
ATOM 1473 C C . SER A 1 186 ? -30.410 -2.174 41.497 1.00 92.94 186 SER A C 1
ATOM 1475 O O . SER A 1 186 ? -31.396 -2.338 40.788 1.00 92.94 186 SER A O 1
ATOM 1477 N N . ASN A 1 187 ? -30.442 -1.357 42.560 1.00 91.62 187 ASN A N 1
ATOM 1478 C CA . ASN A 1 187 ? -31.680 -0.740 43.061 1.00 91.62 187 ASN A CA 1
ATOM 1479 C C . ASN A 1 187 ? -32.043 0.595 42.400 1.00 91.62 187 ASN A C 1
ATOM 1481 O O . ASN A 1 187 ? -33.220 0.901 42.245 1.00 91.62 187 ASN A O 1
ATOM 1485 N N . CYS A 1 188 ? -31.055 1.428 42.062 1.00 92.38 188 CYS A N 1
ATOM 1486 C CA . CYS A 1 188 ? -31.308 2.791 41.569 1.00 92.38 188 CYS A CA 1
ATOM 1487 C C . CYS A 1 188 ? -30.622 3.110 40.238 1.00 92.38 188 CYS A C 1
ATOM 1489 O O . CYS A 1 188 ? -30.724 4.234 39.754 1.00 92.38 188 CYS A O 1
ATOM 1491 N N . ASN A 1 189 ? -29.881 2.156 39.663 1.00 91.38 189 ASN A N 1
ATOM 1492 C CA . ASN A 1 189 ? -29.160 2.289 38.394 1.00 91.38 189 ASN A CA 1
ATOM 1493 C C . ASN A 1 189 ? -28.158 3.467 38.340 1.00 91.38 189 ASN A C 1
ATOM 1495 O O . ASN A 1 189 ? -27.695 3.878 37.271 1.00 91.38 189 ASN A O 1
ATOM 1499 N N . THR A 1 190 ? -27.794 4.018 39.503 1.00 91.94 190 THR A N 1
ATOM 1500 C CA . THR A 1 190 ? -26.769 5.061 39.607 1.00 91.94 190 THR A CA 1
ATOM 1501 C C . THR A 1 190 ? -25.432 4.488 39.152 1.00 91.94 190 THR A C 1
ATOM 1503 O O . THR A 1 190 ? -25.073 3.376 39.534 1.00 91.94 190 THR A O 1
ATOM 1506 N N . LYS A 1 191 ? -24.697 5.249 38.337 1.00 92.06 191 LYS A N 1
ATOM 1507 C CA . LYS A 1 191 ? -23.337 4.909 37.892 1.00 92.06 191 LYS A CA 1
ATOM 1508 C C . LYS A 1 191 ? -22.352 5.088 39.044 1.00 92.06 191 LYS A C 1
ATOM 1510 O O . LYS A 1 191 ? -22.472 6.068 39.775 1.00 92.06 191 LYS A O 1
ATOM 1515 N N . HIS A 1 192 ? -21.370 4.203 39.162 1.00 86.38 192 HIS A N 1
ATOM 1516 C CA . HIS A 1 192 ? -20.362 4.219 40.227 1.00 86.38 192 HIS A CA 1
ATOM 1517 C C . HIS A 1 192 ? -18.923 4.472 39.741 1.00 86.38 192 HIS A C 1
ATOM 1519 O O . HIS A 1 192 ? -17.987 4.285 40.503 1.00 86.38 192 HIS A O 1
ATOM 1525 N N . ARG A 1 193 ? -18.734 4.951 38.507 1.00 74.94 193 ARG A N 1
ATOM 1526 C CA . ARG A 1 193 ? -17.424 5.387 37.991 1.00 74.94 193 ARG A CA 1
ATOM 1527 C C . ARG A 1 193 ? -17.133 6.840 38.415 1.00 74.94 193 ARG A C 1
ATOM 1529 O O . ARG A 1 193 ? -18.081 7.635 38.450 1.00 74.94 193 ARG A O 1
ATOM 1536 N N . GLU A 1 194 ? -15.881 7.151 38.756 1.00 55.28 194 GLU A N 1
ATOM 1537 C CA . GLU A 1 194 ? -15.361 8.535 38.777 1.00 55.28 194 GLU A CA 1
ATOM 1538 C C . GLU A 1 194 ? -15.131 9.040 37.349 1.00 55.28 194 GLU A C 1
ATOM 1540 O O . GLU A 1 194 ? -14.727 8.220 36.489 1.00 55.28 194 GLU A O 1
#

Sequence (194 aa):
MYGVTYDEAPSEENNQVDGETQSELSPSDQVRDHLKVNRIADFYQLPELASLASSRIKLILQEDWSLDCFMTVAAELPHLAVCRNLSDMAAEIAMDHLHEFVSDNRFEALEVIDRFAFKLLRDCGQNVKAMQEELEALRTCLAKANKTLQNAKDSLEVLQKTEKCRHCAVGKFDCYIAPDYILRCSNCNTKHRE

Secondary structure (DSSP, 8-state):
------PPPP----------------HHHHHHHHHHHHHHHHHTT-HHHHHHHHHHHHHHHHHS--HHHHHHHHHHGGG-TT-HHHHHHHHHHHHHTHHHHHH-HHHHTT-SS-HHHHHHHHHHHHHHHHHHHHHHHHHHHHHHHHHHHHHHHHHHHHHHH-SS-TTT--SS--EEE-TTS-EEETTT--B---

Radius of gyration: 34.97 Å; chains: 1; bounding box: 77×66×106 Å

Foldseek 3Di:
DDDDDDDDDDDDDDDPPPPPPPPPDDLLVLLVVLVVQLVVCLVVVPVVSVLVSLVSLLVSCVVPPDPVSLVSLLLCVVVSVPSPSNVVSSVVSCVVVVLVQLPDVVNVVSPPDDPVVSVVSNVVSVVVVVVVVVVVVVVVVVVVVVVLVVLLVQLVVLVVVDQADPPPRPDGFDWDQDPVSFIAGPPPRDTRGD

Organism: Ustilaginoidea virens (NCBI:txid1159556)